Protein AF-A0A9D9JKW3-F1 (afdb_monomer_lite)

Radius of gyration: 25.23 Å; chains: 1; bounding box: 73×60×57 Å

Structure (mmCIF, N/CA/C/O backbone):
data_AF-A0A9D9JKW3-F1
#
_entry.id   AF-A0A9D9JKW3-F1
#
loop_
_atom_site.group_PDB
_atom_site.id
_atom_site.type_symbol
_atom_site.label_atom_id
_atom_site.label_alt_id
_atom_site.label_comp_id
_atom_site.label_asym_id
_atom_site.label_entity_id
_atom_site.label_seq_id
_atom_site.pdbx_PDB_ins_code
_atom_site.Cartn_x
_atom_site.Cartn_y
_atom_site.Cartn_z
_atom_site.occupancy
_atom_site.B_iso_or_equiv
_atom_site.auth_seq_id
_atom_site.auth_comp_id
_atom_site.auth_asym_id
_atom_site.auth_atom_id
_atom_site.pdbx_PDB_model_num
ATOM 1 N N . MET A 1 1 ? 9.395 12.002 14.127 1.00 63.34 1 MET A N 1
ATOM 2 C CA . MET A 1 1 ? 8.463 13.069 14.555 1.00 63.34 1 MET A CA 1
ATOM 3 C C . MET A 1 1 ? 7.631 13.455 13.347 1.00 63.34 1 MET A C 1
ATOM 5 O O . MET A 1 1 ? 8.240 13.591 12.291 1.00 63.34 1 MET A O 1
ATOM 9 N N . PRO A 1 2 ? 6.296 13.570 13.459 1.00 91.44 2 PRO A N 1
ATOM 10 C CA . PRO A 1 2 ? 5.471 13.998 12.333 1.00 91.44 2 PRO A CA 1
ATOM 11 C C . PRO A 1 2 ? 5.871 15.401 11.880 1.00 91.44 2 PRO A C 1
ATOM 13 O O . PRO A 1 2 ? 6.220 16.252 12.705 1.00 91.44 2 PRO A O 1
ATOM 16 N N . ALA A 1 3 ? 5.807 15.644 10.574 1.00 94.75 3 ALA A N 1
ATOM 17 C CA . ALA A 1 3 ? 5.936 16.993 10.046 1.00 94.75 3 ALA A CA 1
ATOM 18 C C . ALA A 1 3 ? 4.657 17.791 10.348 1.00 94.75 3 ALA A C 1
ATOM 20 O O . ALA A 1 3 ? 3.598 17.227 10.627 1.00 94.75 3 ALA A O 1
ATOM 21 N N . ARG A 1 4 ? 4.750 19.119 10.310 1.00 96.94 4 ARG A N 1
ATOM 22 C CA . ARG A 1 4 ? 3.591 20.015 10.422 1.00 96.94 4 ARG A CA 1
ATOM 23 C C . ARG A 1 4 ? 3.248 20.543 9.037 1.00 96.94 4 ARG A C 1
ATOM 25 O O . ARG A 1 4 ? 4.151 20.872 8.273 1.00 96.94 4 ARG A O 1
ATOM 32 N N . GLY A 1 5 ? 1.962 20.627 8.726 1.00 94.56 5 GLY A N 1
ATOM 33 C CA . GLY A 1 5 ? 1.481 21.109 7.437 1.00 94.56 5 GLY A CA 1
ATOM 34 C C . GLY A 1 5 ? 0.114 21.769 7.543 1.00 94.56 5 GLY A C 1
ATOM 35 O O . GLY A 1 5 ? -0.418 21.953 8.637 1.00 94.56 5 GLY A O 1
ATOM 36 N N . ARG A 1 6 ? -0.456 22.108 6.384 1.00 95.81 6 ARG A N 1
ATOM 37 C CA . ARG A 1 6 ? -1.799 22.675 6.273 1.00 95.81 6 ARG A CA 1
ATOM 38 C C . ARG A 1 6 ? -2.579 21.947 5.183 1.00 95.81 6 ARG A C 1
ATOM 40 O O . ARG A 1 6 ? -2.077 21.822 4.069 1.00 95.81 6 ARG A O 1
ATOM 47 N N . LEU A 1 7 ? -3.793 21.496 5.483 1.00 90.31 7 LEU A N 1
ATOM 48 C CA . LEU A 1 7 ? -4.685 20.823 4.534 1.00 90.31 7 LEU A CA 1
ATOM 49 C C . LEU A 1 7 ? -6.077 21.444 4.635 1.00 90.31 7 LEU A C 1
ATOM 51 O O . LEU A 1 7 ? -6.607 21.589 5.731 1.00 90.31 7 LEU A O 1
ATOM 55 N N . ALA A 1 8 ? -6.646 21.866 3.501 1.00 90.62 8 ALA A N 1
ATOM 56 C CA . ALA A 1 8 ? -7.955 22.531 3.445 1.00 90.62 8 ALA A CA 1
ATOM 57 C C . ALA A 1 8 ? -8.118 23.698 4.454 1.00 90.62 8 ALA A C 1
ATOM 59 O O . ALA A 1 8 ? -9.186 23.916 5.018 1.00 90.62 8 ALA A O 1
ATOM 60 N N . GLY A 1 9 ? -7.040 24.452 4.703 1.00 93.75 9 GLY A N 1
ATOM 61 C CA . GLY A 1 9 ? -7.036 25.589 5.634 1.00 93.75 9 GLY A CA 1
ATOM 62 C C . GLY A 1 9 ? -6.858 25.232 7.115 1.00 93.75 9 GLY A C 1
ATOM 63 O O . GLY A 1 9 ? -6.748 26.145 7.933 1.00 93.75 9 GLY A O 1
ATOM 64 N N . GLN A 1 10 ? -6.765 23.947 7.458 1.00 95.50 10 GLN A N 1
ATOM 65 C CA . GLN A 1 10 ? -6.534 23.464 8.819 1.00 95.50 10 GLN A CA 1
ATOM 66 C C . GLN A 1 10 ? -5.074 23.070 9.025 1.00 95.50 10 GLN A C 1
ATOM 68 O O . GLN A 1 10 ? -4.443 22.523 8.118 1.00 95.50 10 GLN A O 1
ATOM 73 N N . ASP A 1 11 ? -4.546 23.334 10.217 1.00 97.44 11 ASP A N 1
ATOM 74 C CA . ASP A 1 11 ? -3.227 22.845 10.611 1.00 97.44 11 ASP A CA 1
ATOM 75 C C . ASP A 1 11 ? -3.299 21.341 10.877 1.00 97.44 11 ASP A C 1
ATOM 77 O O . ASP A 1 11 ? -4.188 20.861 11.581 1.00 97.44 11 ASP A O 1
ATOM 81 N N . VAL A 1 12 ? -2.353 20.595 10.314 1.00 96.75 12 VAL A N 1
ATOM 82 C CA . VAL A 1 12 ? -2.318 19.134 10.398 1.00 96.75 12 VAL A CA 1
ATOM 83 C C . VAL A 1 12 ? -0.932 18.628 10.776 1.00 96.75 12 VAL A C 1
ATOM 85 O O . VAL A 1 12 ? 0.093 19.269 10.519 1.00 96.75 12 VAL A O 1
ATOM 88 N N . LEU A 1 13 ? -0.906 17.437 11.372 1.00 97.12 13 LEU A N 1
ATOM 89 C CA . LEU A 1 13 ? 0.299 16.627 11.486 1.00 97.12 13 LEU A CA 1
ATOM 90 C C . LEU A 1 13 ? 0.370 15.677 10.294 1.00 97.12 13 LEU A C 1
ATOM 92 O O . LEU A 1 13 ? -0.615 15.029 9.948 1.00 97.12 13 LEU A O 1
ATOM 96 N N . VAL A 1 14 ? 1.545 15.593 9.683 1.00 95.69 14 VAL A N 1
ATOM 97 C CA . VAL A 1 14 ? 1.824 14.723 8.545 1.00 95.69 14 VAL A CA 1
ATOM 98 C C . VAL A 1 14 ? 2.719 13.591 9.021 1.00 95.69 14 VAL A C 1
ATOM 100 O O . VAL A 1 14 ? 3.838 13.816 9.493 1.00 95.69 14 VAL A O 1
ATOM 103 N N . PHE A 1 15 ? 2.207 12.373 8.898 1.00 95.06 15 PHE A N 1
ATOM 104 C CA . PHE A 1 15 ? 2.934 11.148 9.194 1.00 95.06 15 PHE A CA 1
ATOM 105 C C . PHE A 1 15 ? 3.312 10.488 7.873 1.00 95.06 15 PHE A C 1
ATOM 107 O O . PHE A 1 15 ? 2.436 10.184 7.067 1.00 95.06 15 PHE A O 1
ATOM 114 N N . ASP A 1 16 ? 4.610 10.289 7.659 1.00 94.19 16 ASP A N 1
ATOM 115 C CA . ASP A 1 16 ? 5.094 9.443 6.574 1.00 94.19 16 ASP A CA 1
ATOM 116 C C . ASP A 1 16 ? 4.969 7.978 7.006 1.00 94.19 16 ASP A C 1
ATOM 118 O O . ASP A 1 1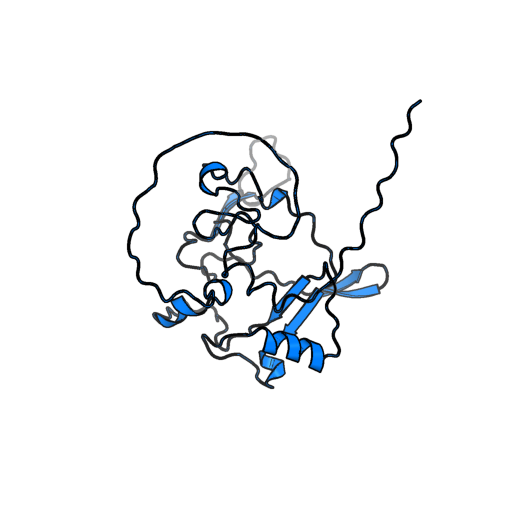6 ? 5.476 7.594 8.065 1.00 94.19 16 ASP A O 1
ATOM 122 N N . LEU A 1 17 ? 4.232 7.198 6.218 1.00 94.00 17 LEU A N 1
ATOM 123 C CA . LEU A 1 17 ? 4.008 5.774 6.457 1.00 94.00 17 LEU A CA 1
ATOM 124 C C . LEU A 1 17 ? 4.897 4.893 5.565 1.00 94.00 17 LEU A C 1
ATOM 126 O O . LEU A 1 17 ? 4.888 3.673 5.735 1.00 94.00 17 LEU A O 1
ATOM 130 N N . GLU A 1 18 ? 5.671 5.484 4.649 1.00 93.50 18 GLU A N 1
ATOM 131 C CA . GLU A 1 18 ? 6.644 4.764 3.829 1.00 93.50 18 GLU A CA 1
ATOM 132 C C . GLU A 1 18 ? 7.770 4.213 4.711 1.00 93.50 18 GLU A C 1
ATOM 134 O O . GLU A 1 18 ? 8.334 4.894 5.572 1.00 93.50 18 GLU A O 1
ATOM 139 N N . GLN A 1 19 ? 8.137 2.958 4.469 1.00 91.06 19 GLN A N 1
ATOM 140 C CA . GLN A 1 19 ? 9.351 2.382 5.037 1.00 91.06 19 GLN A CA 1
ATOM 141 C C . GLN A 1 19 ? 10.556 2.643 4.123 1.00 91.06 19 GLN A C 1
ATOM 143 O O . GLN A 1 19 ? 10.435 2.486 2.905 1.00 91.06 19 GLN A O 1
ATOM 148 N N . PRO A 1 20 ? 11.742 2.969 4.675 1.00 90.38 20 PRO A N 1
ATOM 149 C CA . PRO A 1 20 ? 12.955 3.112 3.882 1.00 90.38 20 PRO A CA 1
ATOM 150 C C . PRO A 1 20 ? 13.222 1.875 3.023 1.00 90.38 20 PRO A C 1
ATOM 152 O O . PRO A 1 20 ? 13.225 0.744 3.511 1.00 90.38 20 PRO A O 1
ATOM 155 N N . ARG A 1 21 ? 13.488 2.097 1.736 1.00 90.44 21 ARG A N 1
ATOM 156 C CA . ARG A 1 21 ? 13.778 1.017 0.795 1.00 90.44 21 ARG A CA 1
ATOM 157 C C . ARG A 1 21 ? 15.264 0.711 0.786 1.00 90.44 21 ARG A C 1
ATOM 159 O O . ARG A 1 21 ? 16.074 1.533 0.357 1.00 90.44 21 ARG A O 1
ATOM 166 N N . THR A 1 22 ? 15.610 -0.491 1.226 1.00 89.94 22 THR A N 1
ATOM 167 C CA . THR A 1 22 ? 16.981 -1.006 1.198 1.00 89.94 22 THR A CA 1
ATOM 168 C C . THR A 1 22 ? 16.999 -2.422 0.621 1.00 89.94 22 THR A C 1
ATOM 170 O O . THR A 1 22 ? 15.966 -3.095 0.626 1.00 89.94 22 THR A O 1
ATOM 173 N N . PRO A 1 23 ? 18.146 -2.912 0.121 1.00 89.00 23 PRO A N 1
ATOM 174 C CA . PRO A 1 23 ? 18.272 -4.308 -0.306 1.00 89.00 23 PRO A CA 1
ATOM 175 C C . PRO A 1 23 ? 17.963 -5.332 0.805 1.00 89.00 23 PRO A C 1
ATOM 177 O O . PRO A 1 23 ? 17.589 -6.467 0.512 1.00 89.00 23 PRO A O 1
ATOM 180 N N . GLU A 1 24 ? 18.107 -4.939 2.074 1.00 88.12 24 GLU A N 1
ATOM 181 C CA . GLU A 1 24 ? 17.914 -5.782 3.260 1.00 88.12 24 GLU A CA 1
ATOM 182 C C . GLU A 1 24 ? 16.493 -5.735 3.831 1.00 88.12 24 GLU A C 1
ATOM 184 O O . GLU A 1 24 ? 16.194 -6.496 4.755 1.00 88.12 24 GLU A O 1
ATOM 189 N N . MET A 1 25 ? 15.623 -4.853 3.327 1.00 89.38 25 MET A N 1
ATOM 190 C CA . MET A 1 25 ? 14.288 -4.689 3.898 1.00 89.38 25 MET A CA 1
ATOM 191 C C . MET A 1 25 ? 13.486 -6.003 3.852 1.00 89.38 25 MET A C 1
ATOM 193 O O . MET A 1 25 ? 13.677 -6.822 2.941 1.00 89.38 25 MET A O 1
ATOM 197 N N . PRO A 1 26 ? 12.561 -6.220 4.807 1.00 88.25 26 PRO A N 1
ATOM 198 C CA . PRO A 1 26 ? 11.702 -7.392 4.792 1.00 88.25 26 PRO A CA 1
ATOM 199 C C . PRO A 1 26 ? 10.955 -7.516 3.463 1.00 88.25 26 PRO A C 1
ATOM 201 O O . PRO A 1 26 ? 10.335 -6.567 2.987 1.00 88.25 26 PRO A O 1
ATOM 204 N N . ILE A 1 27 ? 11.007 -8.707 2.873 1.00 87.81 27 ILE A N 1
ATOM 205 C CA . ILE A 1 27 ? 10.266 -9.025 1.659 1.00 87.81 27 ILE A CA 1
ATOM 206 C C . ILE A 1 27 ? 9.747 -10.451 1.715 1.00 87.81 27 ILE A C 1
ATOM 208 O O . ILE A 1 27 ? 10.444 -11.369 2.166 1.00 87.81 27 ILE A O 1
ATOM 212 N N . TYR A 1 28 ? 8.525 -10.643 1.226 1.00 88.25 28 TYR A N 1
ATOM 213 C CA . TYR A 1 28 ? 7.965 -11.973 1.080 1.00 88.25 28 TYR A CA 1
ATOM 214 C C . TYR A 1 28 ? 8.838 -12.809 0.122 1.00 88.25 28 TYR A C 1
ATOM 216 O O . TYR A 1 28 ? 9.210 -12.317 -0.947 1.00 88.25 28 TYR A O 1
ATOM 224 N N . PRO A 1 29 ? 9.185 -14.069 0.454 1.00 88.50 29 PRO A N 1
ATOM 225 C CA . PRO A 1 29 ? 10.146 -14.850 -0.327 1.00 88.50 29 PRO A CA 1
ATOM 226 C C . PRO A 1 29 ? 9.838 -14.979 -1.826 1.00 88.50 29 PRO A C 1
ATOM 228 O O . PRO A 1 29 ? 10.778 -15.052 -2.615 1.00 88.50 29 PRO A O 1
ATOM 231 N N . ALA A 1 30 ? 8.560 -14.983 -2.224 1.00 87.56 30 ALA A N 1
ATOM 232 C CA . ALA A 1 30 ? 8.160 -15.088 -3.631 1.00 87.56 30 ALA A CA 1
ATOM 233 C C . ALA A 1 30 ? 8.404 -13.808 -4.453 1.00 87.56 30 ALA A C 1
ATOM 235 O O . ALA A 1 30 ? 8.379 -13.872 -5.675 1.00 87.56 30 ALA A O 1
ATOM 236 N N . HIS A 1 31 ? 8.682 -12.671 -3.807 1.00 86.31 31 HIS A N 1
ATOM 237 C CA . HIS A 1 31 ? 8.922 -11.383 -4.468 1.00 86.31 31 HIS A CA 1
ATOM 238 C C . HIS A 1 31 ? 10.415 -11.018 -4.524 1.00 86.31 31 HIS A C 1
ATOM 240 O O . HIS A 1 31 ? 10.785 -9.853 -4.629 1.00 86.31 31 HIS A O 1
ATOM 246 N N . ARG A 1 32 ? 11.320 -12.001 -4.438 1.00 87.44 32 ARG A N 1
ATOM 247 C CA . ARG A 1 32 ? 12.757 -11.771 -4.667 1.00 87.44 32 ARG A CA 1
ATOM 248 C C . ARG A 1 32 ? 13.096 -11.811 -6.169 1.00 87.44 32 ARG A C 1
ATOM 250 O O . ARG A 1 32 ? 12.529 -12.649 -6.864 1.00 87.44 32 ARG A O 1
ATOM 257 N N . PRO A 1 33 ? 14.071 -11.009 -6.655 1.00 82.12 33 PRO A N 1
ATOM 258 C CA . PRO A 1 33 ? 14.942 -10.089 -5.913 1.00 82.12 33 PRO A CA 1
ATOM 259 C C . PRO A 1 33 ? 14.279 -8.712 -5.728 1.00 82.12 33 PRO A C 1
ATOM 261 O O . PRO A 1 33 ? 14.012 -8.003 -6.689 1.00 82.12 33 PRO A O 1
ATOM 264 N N . GLY A 1 34 ? 14.006 -8.353 -4.471 1.00 85.75 34 GLY A N 1
ATOM 265 C CA . GLY A 1 34 ? 13.059 -7.296 -4.113 1.00 85.75 34 GLY A CA 1
ATOM 266 C C . GLY A 1 34 ? 13.407 -5.892 -4.581 1.00 85.75 34 GLY A C 1
ATOM 267 O O . GLY A 1 34 ? 12.597 -5.265 -5.255 1.00 85.75 34 GLY A O 1
ATOM 268 N N . TYR A 1 35 ? 14.578 -5.387 -4.188 1.00 93.31 35 TYR A N 1
ATOM 269 C CA . TYR A 1 35 ? 14.997 -4.005 -4.417 1.00 93.31 35 TYR A CA 1
ATOM 270 C C . TYR A 1 35 ? 16.492 -3.930 -4.699 1.00 93.31 35 TYR A C 1
ATOM 272 O O . TYR A 1 35 ? 17.307 -4.470 -3.951 1.00 93.31 35 TYR A O 1
ATOM 280 N N . SER A 1 36 ? 16.854 -3.214 -5.755 1.00 93.44 36 SER A N 1
ATOM 281 C CA . SER A 1 36 ? 18.228 -2.858 -6.070 1.00 93.44 36 SER A CA 1
ATOM 282 C C . SER A 1 36 ? 18.267 -1.452 -6.651 1.00 93.44 36 SER A C 1
ATOM 284 O O . SER A 1 36 ? 17.509 -1.120 -7.562 1.00 93.44 36 SER A O 1
ATOM 286 N N . TYR A 1 37 ? 19.166 -0.630 -6.123 1.00 94.38 37 TYR A N 1
ATOM 287 C CA . TYR A 1 37 ? 19.430 0.707 -6.628 1.00 94.38 37 TYR A CA 1
ATOM 288 C C . TYR A 1 37 ? 20.920 0.850 -6.921 1.00 94.38 37 TYR A C 1
ATOM 290 O O . TYR A 1 37 ? 21.756 0.560 -6.065 1.00 94.38 37 TYR A O 1
ATOM 2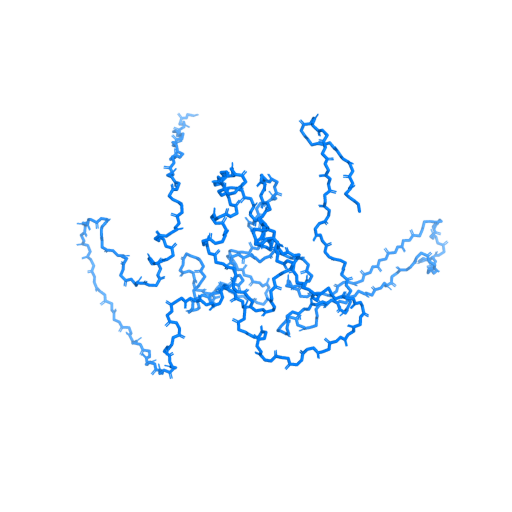98 N N . ALA A 1 38 ? 21.247 1.319 -8.121 1.00 94.06 38 ALA A N 1
ATOM 299 C CA . ALA A 1 38 ? 22.616 1.586 -8.537 1.00 94.06 38 ALA A CA 1
ATOM 300 C C . ALA A 1 38 ? 22.714 3.007 -9.088 1.00 94.06 38 ALA A C 1
ATOM 302 O O . ALA A 1 38 ? 22.053 3.356 -10.067 1.00 94.06 38 ALA A O 1
ATOM 303 N N . LEU A 1 39 ? 23.560 3.836 -8.478 1.00 94.56 39 LEU A N 1
ATOM 304 C CA . LEU A 1 39 ? 23.796 5.189 -8.966 1.00 94.56 39 LEU A CA 1
ATOM 305 C C . LEU A 1 39 ? 24.709 5.137 -10.199 1.00 94.56 39 LEU A C 1
ATOM 307 O O . LEU A 1 39 ? 25.899 4.859 -10.080 1.00 94.56 39 LEU A O 1
ATOM 311 N N . HIS A 1 40 ? 24.142 5.390 -11.377 1.00 93.25 40 HIS A N 1
ATOM 312 C CA . HIS A 1 40 ? 24.846 5.306 -12.656 1.00 93.25 40 HIS A CA 1
ATOM 313 C C . HIS A 1 40 ? 25.670 6.562 -12.960 1.00 93.25 40 HIS A C 1
ATOM 315 O O . HIS A 1 40 ? 26.827 6.449 -13.350 1.00 93.25 40 HIS A O 1
ATOM 321 N N . ARG A 1 41 ? 25.087 7.750 -12.764 1.00 92.44 41 ARG A N 1
ATOM 322 C CA . ARG A 1 41 ? 25.755 9.047 -12.924 1.00 92.44 41 ARG A CA 1
ATOM 323 C C . ARG A 1 41 ? 25.818 9.765 -11.585 1.00 92.44 41 ARG A C 1
ATOM 325 O O . ARG A 1 41 ? 24.814 9.830 -10.875 1.00 92.44 41 ARG A O 1
ATOM 332 N N . ARG A 1 42 ? 26.969 10.349 -11.277 1.00 93.75 42 ARG A N 1
ATOM 333 C CA . ARG A 1 42 ? 27.262 11.119 -10.065 1.00 93.75 42 ARG A CA 1
ATOM 334 C C . ARG A 1 42 ? 27.595 12.559 -10.430 1.00 93.75 42 ARG A C 1
ATOM 336 O O . ARG A 1 42 ? 28.135 12.833 -11.495 1.00 93.75 42 ARG A O 1
ATOM 343 N N . HIS A 1 43 ? 27.375 13.476 -9.492 1.00 92.25 43 HIS A N 1
ATOM 344 C CA . HIS A 1 43 ? 27.796 14.872 -9.657 1.00 92.25 43 HIS A CA 1
ATOM 345 C C . HIS A 1 43 ? 29.316 15.041 -9.785 1.00 92.25 43 HIS A C 1
ATOM 347 O O . HIS A 1 43 ? 29.769 16.039 -10.334 1.00 92.25 43 HIS A O 1
ATOM 353 N N . SER A 1 44 ? 30.082 14.073 -9.277 1.00 89.88 44 SER A N 1
ATOM 354 C CA . SER A 1 44 ? 31.540 14.020 -9.363 1.00 89.88 44 SER A CA 1
ATOM 355 C C . SER A 1 44 ? 32.060 13.453 -10.683 1.00 89.88 44 SER A C 1
ATOM 357 O O . SER A 1 44 ? 33.272 13.430 -10.883 1.00 89.88 44 SER A O 1
ATOM 359 N N . ASP A 1 45 ? 31.188 12.908 -11.536 1.00 89.75 45 ASP A N 1
ATOM 360 C CA . ASP A 1 45 ? 31.638 12.347 -12.804 1.00 89.75 45 ASP A CA 1
ATOM 361 C C . ASP A 1 45 ? 32.120 13.468 -13.739 1.00 89.75 45 ASP A C 1
ATOM 363 O O . ASP A 1 45 ? 31.611 14.594 -13.671 1.00 89.75 45 ASP A O 1
ATOM 367 N N . PRO A 1 46 ? 33.092 13.180 -14.624 1.00 86.00 46 PRO A N 1
ATOM 368 C CA . PRO A 1 46 ? 33.597 14.171 -15.559 1.00 86.00 46 PRO A CA 1
ATOM 369 C C . PRO A 1 46 ? 32.482 14.767 -16.434 1.00 86.00 46 PRO A C 1
ATOM 371 O O . PRO A 1 46 ? 31.514 14.071 -16.765 1.00 86.00 46 PRO A O 1
ATOM 374 N N . PRO A 1 47 ? 32.618 16.035 -16.863 1.00 83.62 47 PRO A N 1
ATOM 375 C CA . PRO A 1 47 ? 31.670 16.644 -17.784 1.00 83.62 47 PRO A CA 1
ATOM 376 C C . PRO A 1 47 ? 31.532 15.815 -19.068 1.00 83.62 47 PRO A C 1
ATOM 378 O O 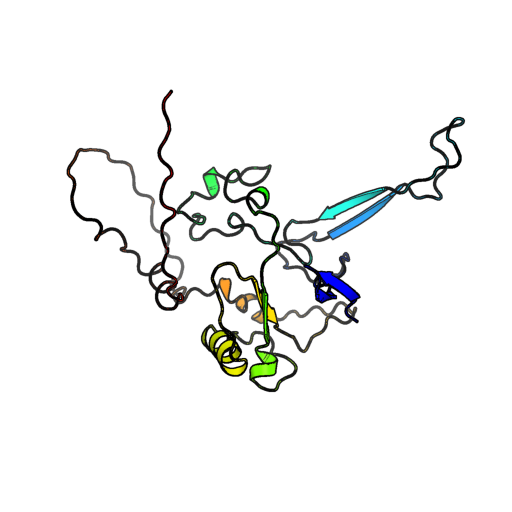. PRO A 1 47 ? 32.508 15.264 -19.572 1.00 83.62 47 PRO A O 1
ATOM 381 N N . ALA A 1 48 ? 30.323 15.769 -19.637 1.00 80.44 48 ALA A N 1
ATOM 382 C CA . ALA A 1 48 ? 30.004 14.946 -20.812 1.00 80.44 48 ALA A CA 1
ATOM 383 C C . ALA A 1 48 ? 30.703 15.387 -22.120 1.00 80.44 48 ALA A C 1
ATOM 385 O O . ALA A 1 48 ? 30.443 14.822 -23.180 1.00 80.44 48 ALA A O 1
ATOM 386 N N . GLY A 1 49 ? 31.563 16.405 -22.063 1.00 84.19 49 GLY A N 1
ATOM 387 C CA . GLY A 1 49 ? 32.363 16.879 -23.183 1.00 84.19 49 GLY A CA 1
ATOM 388 C C . GLY A 1 49 ? 32.942 18.280 -22.949 1.00 84.19 49 GLY A C 1
ATOM 389 O O . GLY A 1 49 ? 32.637 18.915 -21.939 1.00 84.19 49 GLY A O 1
ATOM 390 N N . PRO A 1 50 ? 33.746 18.794 -23.897 1.00 80.69 50 PRO A N 1
ATOM 391 C CA . PRO A 1 50 ? 34.446 20.079 -23.770 1.00 80.69 50 PRO A CA 1
ATOM 392 C C . PRO A 1 50 ? 33.515 21.295 -23.688 1.00 80.69 50 PRO A C 1
ATOM 394 O O . PRO A 1 50 ? 33.890 22.332 -23.156 1.00 80.69 50 PRO A O 1
ATOM 397 N N . SER A 1 51 ? 32.300 21.174 -24.227 1.00 84.31 51 SER A N 1
ATOM 398 C CA . SER A 1 51 ? 31.276 22.223 -24.230 1.00 84.31 51 SER A CA 1
ATOM 399 C C . SER A 1 51 ? 30.320 22.144 -23.036 1.00 84.31 51 SER A C 1
ATOM 401 O O . SER A 1 51 ? 29.354 22.905 -22.968 1.00 84.31 51 SER A O 1
ATOM 403 N N . ALA A 1 52 ? 30.532 21.201 -22.114 1.00 83.81 52 ALA A N 1
ATOM 404 C CA . ALA A 1 52 ? 29.689 21.072 -20.937 1.00 83.81 52 ALA A CA 1
ATOM 405 C C . ALA A 1 52 ? 29.966 22.230 -19.963 1.00 83.81 52 ALA A C 1
ATOM 407 O O . ALA A 1 52 ? 31.083 22.405 -19.481 1.00 83.81 52 ALA A O 1
ATOM 408 N N . GLY A 1 53 ? 28.931 23.027 -19.679 1.00 83.19 53 GLY A N 1
ATOM 409 C CA . GLY A 1 53 ? 28.978 24.086 -18.668 1.00 83.19 53 GLY A CA 1
ATOM 410 C C . GLY A 1 53 ? 29.041 23.544 -17.228 1.00 83.19 53 GLY A C 1
ATOM 411 O O . GLY A 1 53 ? 29.067 22.332 -17.020 1.00 83.19 53 GLY A O 1
ATOM 412 N N . PRO A 1 54 ? 28.979 24.412 -16.201 1.00 86.75 54 PRO A N 1
ATOM 413 C CA . PRO A 1 54 ? 29.206 24.034 -14.797 1.00 86.75 54 PRO A CA 1
ATOM 414 C C . PRO A 1 54 ? 28.105 23.153 -14.174 1.00 86.75 54 PRO A C 1
ATOM 416 O O . PRO A 1 54 ? 28.176 22.793 -13.001 1.00 86.75 54 PRO A O 1
ATOM 419 N N . ARG A 1 55 ? 27.051 22.823 -14.926 1.00 88.62 55 ARG A N 1
ATOM 420 C CA . ARG A 1 55 ? 25.908 22.053 -14.433 1.00 88.62 55 ARG A CA 1
ATOM 421 C C . ARG A 1 55 ? 26.256 20.566 -14.357 1.00 88.62 55 ARG A C 1
ATOM 423 O O . ARG A 1 55 ? 26.501 19.938 -15.383 1.00 88.62 55 ARG A O 1
ATOM 430 N N . SER A 1 56 ? 26.159 19.981 -13.167 1.00 90.06 56 SER A N 1
ATOM 431 C CA . SER A 1 56 ? 26.253 18.532 -12.951 1.00 90.06 56 SER A CA 1
ATOM 432 C C . SER A 1 56 ? 24.874 17.907 -12.688 1.00 90.06 56 SER A C 1
ATOM 434 O O . SER A 1 56 ? 23.899 18.599 -12.394 1.00 90.06 56 SER A O 1
ATOM 436 N N . SER A 1 57 ? 24.762 16.585 -12.842 1.00 90.56 57 SER A N 1
ATOM 437 C CA . SER A 1 57 ? 23.531 15.831 -12.557 1.00 90.56 57 SER A CA 1
ATOM 438 C C . SER A 1 57 ? 23.861 14.420 -12.085 1.00 90.56 57 SER A C 1
ATOM 440 O O . SER A 1 57 ? 24.913 13.888 -12.434 1.00 90.56 57 SER A O 1
ATOM 442 N N . ALA A 1 58 ? 22.942 13.809 -11.344 1.00 93.31 58 ALA A N 1
ATOM 443 C CA . ALA A 1 58 ? 23.009 12.414 -10.943 1.00 93.31 58 ALA A CA 1
ATOM 444 C C . ALA A 1 58 ? 21.820 11.631 -11.521 1.00 93.31 58 ALA A C 1
ATOM 446 O O . ALA A 1 58 ? 20.758 12.198 -11.770 1.00 93.31 58 ALA A O 1
ATOM 447 N N . SER A 1 59 ? 22.010 10.339 -11.778 1.00 94.75 59 SER A N 1
ATOM 448 C CA . SER A 1 59 ? 20.977 9.455 -12.333 1.00 94.75 59 SER A CA 1
ATOM 449 C C . SER A 1 59 ? 21.234 8.037 -11.857 1.00 94.75 59 SER A C 1
ATOM 451 O O . SER A 1 59 ? 22.346 7.539 -12.016 1.00 94.75 59 SER A O 1
ATOM 453 N N . GLY A 1 60 ? 20.225 7.380 -11.297 1.00 95.38 60 GLY A N 1
ATOM 454 C CA . GLY A 1 60 ? 20.309 5.986 -10.865 1.00 95.38 60 GLY A CA 1
ATOM 455 C C . GLY A 1 60 ? 19.464 5.054 -11.724 1.00 95.38 60 GLY A C 1
ATOM 456 O O . GLY A 1 60 ? 18.567 5.504 -12.434 1.00 95.38 60 GLY A O 1
ATOM 457 N N . LEU A 1 61 ? 19.760 3.760 -11.643 1.00 96.19 61 LEU A N 1
ATOM 458 C CA . LEU A 1 61 ? 18.860 2.690 -12.049 1.00 96.19 61 LEU A CA 1
ATOM 459 C C . LEU A 1 61 ? 18.205 2.108 -10.807 1.00 96.19 61 LEU A C 1
ATOM 461 O O . LEU A 1 61 ? 18.862 1.895 -9.786 1.00 96.19 61 LEU A O 1
ATOM 465 N N . LEU A 1 62 ? 16.919 1.819 -10.939 1.00 94.69 62 LEU A N 1
ATOM 466 C CA . LEU A 1 62 ? 16.127 1.173 -9.917 1.00 94.69 62 LEU A CA 1
ATOM 467 C C . LEU A 1 62 ? 15.522 -0.103 -10.502 1.00 94.69 62 LEU A C 1
ATOM 469 O O . LEU A 1 62 ? 14.882 -0.062 -11.550 1.00 94.69 62 LEU A O 1
ATOM 473 N N . PHE A 1 63 ? 15.734 -1.222 -9.819 1.00 93.44 63 PHE A N 1
ATOM 474 C CA . PHE A 1 63 ? 15.124 -2.505 -10.134 1.00 93.44 63 PHE A CA 1
ATOM 475 C C . PHE A 1 63 ? 14.353 -2.989 -8.908 1.00 93.44 63 PHE A C 1
ATOM 477 O O . PHE A 1 63 ? 14.925 -3.109 -7.822 1.00 93.44 63 PHE A O 1
ATOM 484 N N . LEU A 1 64 ? 13.057 -3.245 -9.073 1.00 93.19 64 LEU A N 1
ATOM 485 C CA . LEU A 1 64 ? 12.189 -3.718 -8.005 1.00 93.19 64 LEU A CA 1
ATOM 486 C C . LEU A 1 64 ? 11.075 -4.615 -8.541 1.00 93.19 64 LEU A C 1
ATOM 488 O O . LEU A 1 64 ? 10.661 -4.463 -9.689 1.00 93.19 64 LEU A O 1
ATOM 492 N N . MET A 1 65 ? 10.586 -5.512 -7.687 1.00 91.75 65 MET A N 1
ATOM 493 C CA . MET A 1 65 ? 9.280 -6.147 -7.873 1.00 91.75 65 MET A CA 1
ATOM 494 C C . MET A 1 65 ? 8.162 -5.191 -7.431 1.00 91.75 65 MET A C 1
ATOM 496 O O . MET A 1 65 ? 8.376 -4.303 -6.604 1.00 91.75 65 MET A O 1
ATOM 500 N N . GLU A 1 66 ? 6.956 -5.392 -7.946 1.00 90.88 66 GLU A N 1
ATOM 501 C CA . GLU A 1 66 ? 5.770 -4.577 -7.666 1.00 90.88 66 GLU A CA 1
ATOM 502 C C . GLU A 1 66 ? 5.284 -4.676 -6.203 1.00 90.88 66 GLU A C 1
ATOM 504 O O . GLU A 1 66 ? 4.687 -3.734 -5.691 1.00 90.88 66 GLU A O 1
ATOM 509 N N . HIS A 1 67 ? 5.650 -5.753 -5.495 1.00 93.12 67 HIS A N 1
ATOM 510 C CA . HIS A 1 67 ? 5.305 -6.018 -4.084 1.00 93.12 67 HIS A CA 1
ATOM 511 C C . HIS A 1 67 ? 6.453 -5.739 -3.099 1.00 93.12 67 HIS A C 1
ATOM 513 O O . HIS A 1 67 ? 6.576 -6.347 -2.031 1.00 93.12 67 HIS A O 1
ATOM 519 N N . THR A 1 68 ? 7.366 -4.855 -3.489 1.00 91.88 68 THR A N 1
ATOM 520 C CA . THR A 1 68 ? 8.551 -4.502 -2.710 1.00 91.88 68 THR A CA 1
ATOM 521 C C . THR A 1 68 ? 8.295 -3.252 -1.868 1.00 91.88 68 THR A C 1
ATOM 523 O O . THR A 1 68 ? 7.861 -2.227 -2.393 1.00 91.88 68 THR A O 1
ATOM 526 N N . GLY A 1 69 ? 8.671 -3.281 -0.585 1.00 91.56 69 GLY A N 1
ATOM 527 C CA . GLY A 1 69 ? 8.537 -2.135 0.324 1.00 91.56 69 GLY A CA 1
ATOM 528 C C . GLY A 1 69 ? 7.081 -1.838 0.690 1.00 91.56 69 GLY A C 1
ATOM 529 O O . GLY A 1 69 ? 6.238 -2.729 0.652 1.00 91.56 69 GLY A O 1
ATOM 530 N N . THR A 1 70 ? 6.773 -0.592 1.054 1.00 93.56 70 THR A N 1
ATOM 531 C CA . THR A 1 70 ? 5.372 -0.157 1.219 1.00 93.56 70 THR A CA 1
ATOM 532 C C . THR A 1 70 ? 4.739 -0.037 -0.171 1.00 93.56 70 THR A C 1
ATOM 534 O O . THR A 1 70 ? 5.319 0.583 -1.057 1.00 93.56 70 THR A O 1
ATOM 537 N N . HIS A 1 71 ? 3.611 -0.694 -0.426 1.00 93.94 71 HIS A N 1
ATOM 538 C CA . HIS A 1 71 ? 3.054 -0.798 -1.780 1.00 93.94 71 HIS A CA 1
ATOM 539 C C . HIS A 1 71 ? 1.528 -0.920 -1.766 1.00 93.94 71 HIS A C 1
ATOM 541 O O . HIS A 1 71 ? 0.911 -1.039 -0.707 1.00 93.94 71 HIS A O 1
ATOM 547 N N . ILE A 1 72 ? 0.935 -0.862 -2.959 1.00 94.69 72 ILE A N 1
ATOM 548 C CA . ILE A 1 72 ? -0.497 -1.041 -3.197 1.00 94.69 72 ILE A CA 1
ATOM 549 C C . ILE A 1 72 ? -0.670 -2.259 -4.096 1.00 94.69 72 ILE A C 1
ATOM 551 O O . ILE A 1 72 ? -0.133 -2.290 -5.203 1.00 94.69 72 ILE A O 1
ATOM 555 N N . ASP A 1 73 ? -1.474 -3.216 -3.647 1.00 95.50 73 ASP A N 1
ATOM 556 C CA . ASP A 1 73 ? -1.915 -4.329 -4.478 1.00 95.50 73 ASP A CA 1
ATOM 557 C C . ASP A 1 73 ? -3.170 -3.928 -5.254 1.00 95.50 73 ASP A C 1
ATOM 559 O O . ASP A 1 73 ? -4.215 -3.620 -4.677 1.00 95.50 73 ASP A O 1
ATOM 563 N N . ALA A 1 74 ? -3.075 -3.932 -6.583 1.00 95.94 74 ALA A N 1
ATOM 564 C CA . ALA A 1 74 ? -4.233 -3.719 -7.442 1.00 95.94 74 ALA A CA 1
ATOM 565 C C . ALA A 1 74 ? -5.168 -4.945 -7.435 1.00 95.94 74 ALA A C 1
ATOM 567 O O . ALA A 1 74 ? -4.713 -6.061 -7.170 1.00 95.94 74 ALA A O 1
ATOM 568 N N . PRO A 1 75 ? -6.459 -4.807 -7.796 1.00 94.88 75 PRO A N 1
ATOM 569 C CA . PRO A 1 75 ? -7.387 -5.941 -7.784 1.00 94.88 75 PRO A CA 1
ATOM 570 C C . PRO A 1 75 ? -7.017 -7.083 -8.748 1.00 94.88 75 PRO A C 1
ATOM 572 O O . PRO A 1 75 ? -7.515 -8.195 -8.585 1.00 94.88 75 PRO A O 1
ATOM 575 N N . CYS A 1 76 ? -6.139 -6.850 -9.732 1.00 96.25 76 CYS A N 1
ATOM 576 C CA . CYS A 1 76 ? -5.579 -7.911 -10.574 1.00 96.25 76 CYS A CA 1
ATOM 577 C C . CYS A 1 76 ? -4.538 -8.803 -9.869 1.00 96.25 76 CYS A C 1
ATOM 579 O O . CYS A 1 76 ? -4.185 -9.847 -10.411 1.00 96.25 76 CYS A O 1
ATOM 581 N N . HIS A 1 77 ? -4.031 -8.407 -8.694 1.00 95.62 77 HIS A N 1
ATOM 582 C CA . HIS A 1 77 ? -2.927 -9.088 -8.011 1.00 95.62 77 HIS A CA 1
ATOM 583 C C . HIS A 1 77 ? -3.280 -10.520 -7.576 1.00 95.62 77 HIS A C 1
ATOM 585 O O . HIS A 1 77 ? -2.456 -11.427 -7.695 1.00 95.62 77 HIS A O 1
ATOM 591 N N . GLN A 1 78 ? -4.504 -10.739 -7.085 1.00 94.75 78 GLN A N 1
ATOM 592 C CA . GLN A 1 78 ? -4.934 -12.028 -6.542 1.00 94.75 78 GLN A CA 1
ATOM 593 C C . GLN A 1 78 ? -6.156 -12.570 -7.276 1.00 94.75 78 GLN A C 1
ATOM 595 O O . GLN A 1 78 ? -7.128 -11.861 -7.534 1.00 94.75 78 GLN A O 1
ATOM 600 N N . ALA A 1 79 ? -6.115 -13.870 -7.559 1.00 95.88 79 ALA A N 1
ATOM 601 C CA . ALA A 1 79 ? -7.206 -14.611 -8.172 1.00 95.88 79 ALA A CA 1
ATOM 602 C C . ALA A 1 79 ? -7.649 -15.755 -7.258 1.00 95.88 79 ALA A C 1
ATOM 604 O O . ALA A 1 79 ? -6.823 -16.467 -6.686 1.00 95.88 79 ALA A O 1
ATOM 605 N N . TRP A 1 80 ? -8.953 -16.006 -7.195 1.00 96.00 80 TRP A N 1
ATOM 606 C CA . TRP A 1 80 ? -9.516 -17.175 -6.529 1.00 96.00 80 TRP A CA 1
ATOM 607 C C . TRP A 1 80 ? -9.969 -18.190 -7.578 1.00 96.00 80 TRP A C 1
ATOM 609 O O . TRP A 1 80 ? -10.794 -17.882 -8.434 1.00 96.00 80 TRP A O 1
ATOM 619 N N . HIS A 1 81 ? -9.389 -19.396 -7.569 1.00 96.06 81 HIS A N 1
ATOM 620 C CA . HIS A 1 81 ? -9.587 -20.409 -8.622 1.00 96.06 81 HIS A CA 1
ATOM 621 C C . HIS A 1 81 ? -9.371 -19.878 -10.056 1.00 96.06 81 HIS A C 1
ATOM 623 O O . HIS A 1 81 ? -10.087 -20.248 -10.986 1.00 96.06 81 HIS A O 1
ATOM 629 N N . GLY A 1 82 ? -8.374 -19.004 -10.240 1.00 96.00 82 GLY A N 1
ATOM 630 C CA . GLY A 1 82 ? -8.073 -18.392 -11.540 1.00 96.00 82 GLY A CA 1
ATOM 631 C C . GLY A 1 82 ? -9.062 -17.303 -11.969 1.00 96.00 82 GLY A C 1
ATOM 632 O O . GLY A 1 82 ? -9.003 -16.855 -13.109 1.00 96.00 82 GLY A O 1
ATOM 633 N N . ARG A 1 83 ? -9.959 -16.868 -11.076 1.00 97.62 83 ARG A N 1
ATOM 634 C CA . ARG A 1 83 ? -10.899 -15.769 -11.309 1.00 97.62 83 ARG A CA 1
ATOM 635 C C . ARG A 1 83 ? -10.507 -14.541 -10.500 1.00 97.62 83 ARG A C 1
ATOM 637 O O . ARG A 1 83 ? -10.314 -14.634 -9.289 1.00 97.62 83 ARG A O 1
ATOM 644 N N . LEU A 1 84 ? -10.394 -13.403 -11.174 1.00 97.69 84 LEU A N 1
ATOM 645 C CA . LEU A 1 84 ? -10.253 -12.097 -10.535 1.00 97.69 84 LEU A CA 1
ATOM 646 C C . LEU A 1 84 ? -11.626 -11.580 -10.085 1.00 97.69 84 LEU A C 1
ATOM 648 O O . LEU A 1 84 ? -12.672 -12.174 -10.371 1.00 97.69 84 LEU A O 1
ATOM 652 N N . HIS A 1 85 ? -11.621 -10.438 -9.399 1.00 94.62 85 HIS A N 1
ATOM 653 C CA . HIS A 1 85 ? -12.841 -9.710 -9.071 1.00 94.62 85 HIS A CA 1
ATOM 654 C C . HIS A 1 85 ? -13.727 -9.511 -10.318 1.00 94.62 85 HIS A C 1
ATOM 656 O O . HIS A 1 85 ? -13.242 -9.148 -11.390 1.00 94.62 85 HIS A O 1
ATOM 662 N N . GLY A 1 86 ? -15.033 -9.760 -10.178 1.00 95.62 86 GLY A N 1
ATOM 663 C CA . GLY A 1 86 ? -15.983 -9.700 -11.295 1.00 95.62 86 GLY A CA 1
ATOM 664 C C . GLY A 1 86 ? -15.997 -10.934 -12.212 1.00 95.62 86 GLY A C 1
ATOM 665 O O . GLY A 1 86 ? -16.480 -10.827 -13.332 1.00 95.62 86 GLY A O 1
ATOM 666 N N . ASP A 1 87 ? -15.481 -12.085 -11.756 1.00 96.81 87 ASP A N 1
ATOM 667 C CA . ASP A 1 87 ? -15.442 -13.370 -12.495 1.00 96.81 87 ASP A CA 1
ATOM 668 C C . ASP A 1 87 ? -14.587 -13.352 -13.783 1.00 96.81 87 ASP A C 1
ATOM 670 O O . ASP A 1 87 ? -14.710 -14.194 -14.680 1.00 96.81 87 ASP A O 1
ATOM 674 N N . ILE A 1 88 ? -13.658 -12.399 -13.862 1.00 97.81 88 ILE A N 1
ATOM 675 C CA . ILE A 1 88 ? -12.727 -12.252 -14.983 1.00 97.81 88 ILE A CA 1
ATOM 676 C C . ILE A 1 88 ? -11.711 -13.401 -14.950 1.00 97.81 88 ILE A C 1
ATOM 678 O O . ILE A 1 88 ? -11.105 -13.673 -13.914 1.00 97.81 88 ILE A O 1
ATOM 682 N N . ASP A 1 89 ? -11.504 -14.077 -16.081 1.00 97.94 89 ASP A N 1
ATOM 683 C CA . ASP A 1 89 ? -10.503 -15.143 -16.200 1.00 97.94 89 ASP A CA 1
ATOM 684 C C . ASP A 1 89 ? -9.086 -14.554 -16.183 1.00 97.94 89 ASP A C 1
ATOM 686 O O . ASP A 1 89 ? -8.655 -13.918 -17.151 1.00 97.94 89 ASP A O 1
ATOM 690 N N . ALA A 1 90 ? -8.355 -14.797 -15.093 1.00 97.56 90 ALA A N 1
ATOM 691 C CA . ALA A 1 90 ? -7.020 -14.257 -14.859 1.00 97.56 90 ALA A CA 1
ATOM 692 C C . ALA A 1 90 ? -6.026 -14.644 -15.964 1.00 97.56 90 ALA A C 1
ATOM 694 O O . ALA A 1 90 ? -5.161 -13.846 -16.316 1.00 97.56 90 ALA A O 1
ATOM 695 N N . ILE A 1 91 ? -6.168 -15.841 -16.54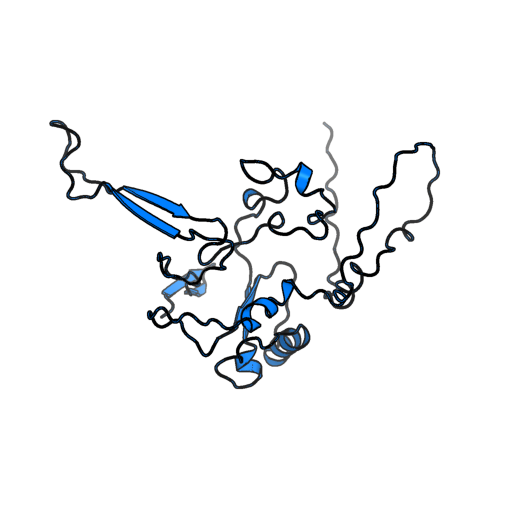8 1.00 96.88 91 ILE A N 1
ATOM 696 C CA . ILE A 1 91 ? -5.257 -16.336 -17.591 1.00 96.88 91 ILE A CA 1
ATOM 697 C C . ILE A 1 91 ? -5.412 -15.511 -18.870 1.00 96.88 91 ILE A C 1
ATOM 699 O O . ILE A 1 91 ? -4.437 -15.261 -19.569 1.00 96.88 91 ILE A O 1
ATOM 703 N N . THR A 1 92 ? -6.637 -15.087 -19.180 1.00 97.69 92 THR A N 1
ATOM 704 C CA . THR A 1 92 ? -6.931 -14.363 -20.425 1.00 97.69 92 THR A CA 1
ATOM 705 C C . THR A 1 92 ? -6.477 -12.912 -20.389 1.00 97.69 92 THR A C 1
ATOM 707 O O . THR A 1 92 ? -6.160 -12.349 -21.435 1.00 97.69 92 THR A O 1
ATOM 710 N N . VAL A 1 93 ? -6.454 -12.304 -19.200 1.00 97.44 93 VAL A N 1
ATOM 711 C CA . VAL A 1 93 ? -6.134 -10.883 -19.037 1.00 97.44 93 VAL A CA 1
ATOM 712 C C . VAL A 1 93 ? -4.681 -10.628 -18.655 1.00 97.44 93 VAL A C 1
ATOM 714 O O . VAL A 1 93 ? -4.239 -9.488 -18.790 1.00 97.44 93 VAL A O 1
ATOM 717 N N . ALA A 1 94 ? -3.951 -11.653 -18.204 1.00 96.94 94 ALA A N 1
ATOM 718 C CA . ALA A 1 94 ? -2.535 -11.574 -17.867 1.00 96.94 94 ALA A CA 1
ATOM 719 C C . ALA A 1 94 ? -1.641 -11.788 -19.098 1.00 96.94 94 ALA A C 1
ATOM 721 O O . ALA A 1 94 ? -1.858 -12.691 -19.907 1.00 96.94 94 ALA A O 1
ATOM 722 N N . GLY A 1 95 ? -0.586 -10.987 -19.211 1.00 95.25 95 GLY A N 1
ATOM 723 C CA . GLY A 1 95 ? 0.423 -11.095 -20.257 1.00 95.25 95 GLY A CA 1
ATOM 724 C C . GLY A 1 95 ? 1.808 -10.648 -19.778 1.00 95.25 95 GLY A C 1
ATOM 725 O O . GLY A 1 95 ? 1.971 -10.224 -18.635 1.00 95.25 95 GLY A O 1
ATOM 726 N N . PRO A 1 96 ? 2.829 -10.702 -20.653 1.00 94.38 96 PRO A N 1
ATOM 727 C CA . PRO A 1 96 ? 4.210 -10.360 -20.293 1.00 94.38 96 PRO A CA 1
ATOM 728 C C . PRO A 1 96 ? 4.410 -8.889 -19.892 1.00 94.38 96 PRO A C 1
ATOM 730 O O . PRO A 1 96 ? 5.436 -8.552 -19.313 1.00 94.38 96 PRO A O 1
ATOM 733 N N . TRP A 1 97 ? 3.441 -8.023 -20.196 1.00 93.00 97 TRP A N 1
ATOM 734 C CA . TRP A 1 97 ? 3.472 -6.590 -19.892 1.00 93.00 97 TRP A CA 1
ATOM 735 C C . TRP A 1 97 ? 2.543 -6.196 -18.735 1.00 93.00 97 TRP A C 1
ATOM 737 O O . TRP A 1 97 ? 2.345 -5.010 -18.499 1.00 93.00 97 TRP A O 1
ATOM 747 N N . GLY A 1 98 ? 1.959 -7.173 -18.034 1.00 93.81 98 GLY A N 1
ATOM 748 C CA . GLY A 1 98 ? 1.014 -6.949 -16.942 1.00 93.81 98 GLY A CA 1
ATOM 749 C C . GLY A 1 98 ? -0.396 -7.441 -17.267 1.00 93.81 98 GLY A C 1
ATOM 750 O O . GLY A 1 98 ? -0.575 -8.416 -17.999 1.00 93.81 98 GLY A O 1
ATOM 751 N N . PHE A 1 99 ? -1.398 -6.774 -16.697 1.00 96.88 99 PHE A N 1
ATOM 752 C CA . PHE A 1 99 ? -2.807 -7.150 -16.802 1.00 96.88 99 PHE A CA 1
ATOM 753 C C . PHE A 1 99 ? -3.574 -6.142 -17.656 1.00 96.88 99 PHE A C 1
ATOM 755 O O . PHE A 1 99 ? -3.393 -4.939 -17.525 1.00 96.88 99 PHE A O 1
ATOM 762 N N . THR A 1 100 ? -4.464 -6.629 -18.518 1.00 97.12 100 THR A N 1
ATOM 763 C CA . THR A 1 100 ? -5.332 -5.772 -19.353 1.00 97.12 100 THR A CA 1
ATOM 764 C C . THR A 1 100 ? -6.550 -5.226 -18.607 1.00 97.12 100 THR A C 1
ATOM 766 O O . THR A 1 100 ? -7.263 -4.378 -19.134 1.00 97.12 100 THR A O 1
ATOM 769 N N . HIS A 1 101 ? -6.819 -5.742 -17.407 1.00 97.00 101 HIS A N 1
ATOM 770 C CA . HIS A 1 101 ? -7.958 -5.381 -16.573 1.00 97.00 101 HIS A CA 1
ATOM 771 C C . HIS A 1 101 ? -7.510 -5.284 -15.120 1.00 97.00 101 HIS A C 1
ATOM 773 O O . HIS A 1 101 ? -6.683 -6.081 -14.677 1.00 97.00 101 HIS A O 1
ATOM 779 N N . LEU A 1 102 ? -8.135 -4.372 -14.371 1.00 96.56 102 LEU A N 1
ATOM 780 C CA . LEU A 1 102 ? -7.946 -4.223 -12.924 1.00 96.56 102 LEU A CA 1
ATOM 781 C C . LEU A 1 102 ? -6.500 -3.905 -12.500 1.00 96.56 102 LEU A C 1
ATOM 783 O O . LEU A 1 102 ? -6.125 -4.183 -11.359 1.00 96.56 102 LEU A O 1
ATOM 787 N N . GLY A 1 103 ? -5.697 -3.344 -13.408 1.00 96.38 103 GLY A N 1
ATOM 788 C CA . GLY A 1 103 ? -4.349 -2.877 -13.114 1.00 96.38 103 GLY A CA 1
ATOM 789 C C . GLY A 1 103 ? -4.356 -1.628 -12.230 1.00 96.38 103 GLY A C 1
ATOM 790 O O . GLY A 1 103 ? -5.376 -0.942 -12.085 1.00 96.38 103 GLY A O 1
ATOM 791 N N . VAL A 1 104 ? -3.215 -1.338 -11.601 1.00 95.81 104 VAL A N 1
ATOM 792 C CA . VAL A 1 104 ? -3.076 -0.222 -10.647 1.00 95.81 104 VAL A CA 1
ATOM 793 C C . VAL A 1 104 ? -3.341 1.139 -11.293 1.00 95.81 104 VAL A C 1
ATOM 795 O O . VAL A 1 104 ? -3.805 2.058 -10.629 1.00 95.81 104 VAL A O 1
ATOM 798 N N . GLU A 1 105 ? -3.133 1.259 -12.603 1.00 94.75 105 GLU A N 1
ATOM 799 C CA . GLU A 1 105 ? -3.426 2.451 -13.398 1.00 94.75 105 GLU A CA 1
ATOM 800 C C . GLU A 1 105 ? -4.915 2.826 -13.415 1.00 94.75 105 GLU A C 1
ATOM 802 O O . GLU A 1 105 ? -5.264 3.952 -13.765 1.00 94.75 105 GLU A O 1
ATOM 807 N N . THR A 1 106 ? -5.794 1.901 -13.019 1.00 94.62 106 THR A N 1
ATOM 808 C CA . THR A 1 106 ? -7.237 2.145 -12.876 1.00 94.62 106 THR A CA 1
ATOM 809 C C . THR A 1 106 ? -7.612 2.747 -11.518 1.00 94.62 106 THR A C 1
ATOM 811 O O . THR A 1 106 ? -8.738 3.217 -11.347 1.00 94.62 106 THR A O 1
ATOM 814 N N . VAL A 1 107 ? -6.686 2.760 -10.550 1.00 93.38 107 VAL A N 1
ATOM 815 C CA . VAL A 1 107 ? -6.901 3.338 -9.219 1.00 93.38 107 VAL A CA 1
ATOM 816 C C . VAL A 1 107 ? -6.702 4.858 -9.294 1.00 93.38 107 VAL A C 1
ATOM 818 O O . VAL A 1 107 ? -5.615 5.314 -9.656 1.00 93.38 107 VAL A O 1
ATOM 821 N N . PRO A 1 108 ? -7.715 5.677 -8.953 1.00 93.38 108 PRO A N 1
ATOM 822 C CA . PRO A 1 108 ? -7.550 7.125 -8.927 1.00 93.38 108 PRO A CA 1
ATOM 823 C C . PRO A 1 108 ? -6.614 7.546 -7.782 1.00 93.38 108 PRO A C 1
ATOM 825 O O . PRO A 1 108 ? -6.459 6.806 -6.808 1.00 93.38 108 PRO A O 1
ATOM 828 N N . PRO A 1 109 ? -6.028 8.756 -7.833 1.00 93.56 109 PRO A N 1
ATOM 829 C CA . PRO A 1 109 ? -5.297 9.306 -6.698 1.00 93.56 109 PRO A CA 1
ATOM 830 C C . PRO A 1 109 ? -6.123 9.241 -5.406 1.00 93.56 109 PRO A C 1
ATOM 832 O O . PRO A 1 109 ? -7.271 9.687 -5.366 1.00 93.56 109 PRO A O 1
ATOM 835 N N . LEU A 1 110 ? -5.533 8.692 -4.344 1.00 93.94 110 LEU A N 1
ATOM 836 C CA . LEU A 1 110 ? -6.213 8.469 -3.071 1.00 93.94 110 LEU A CA 1
ATOM 837 C C . LEU A 1 110 ? -5.945 9.635 -2.116 1.00 93.94 110 LEU A C 1
ATOM 839 O O . LEU A 1 110 ? -4.892 9.717 -1.489 1.00 93.94 110 LEU A O 1
ATOM 843 N N . VAL A 1 111 ? -6.923 10.529 -1.990 1.00 93.62 111 VAL A N 1
ATOM 844 C CA . VAL A 1 111 ? -6.984 11.541 -0.927 1.00 93.62 111 VAL A CA 1
ATOM 845 C C . VAL A 1 111 ? -8.341 11.396 -0.261 1.00 93.62 111 VAL A C 1
ATOM 847 O O . VAL A 1 111 ? -9.328 11.994 -0.682 1.00 93.62 111 VAL A O 1
ATOM 850 N N . VAL A 1 112 ? -8.394 10.521 0.736 1.00 94.38 112 VAL A N 1
ATOM 851 C CA . VAL A 1 112 ? -9.636 10.101 1.386 1.00 94.38 112 VAL A CA 1
ATOM 852 C C . VAL A 1 112 ? -9.522 10.233 2.902 1.00 94.38 112 VAL A C 1
ATOM 854 O O . VAL A 1 112 ? -8.407 10.196 3.433 1.00 94.38 112 VAL A O 1
ATOM 857 N N . PRO A 1 113 ? -10.645 10.372 3.626 1.00 94.25 113 PRO A N 1
ATOM 858 C CA . PRO A 1 113 ? -10.626 10.250 5.075 1.00 94.25 113 PRO A CA 1
ATOM 859 C C . PRO A 1 113 ? -10.105 8.866 5.469 1.00 94.25 113 PRO A C 1
ATOM 861 O O . PRO A 1 113 ? -10.375 7.875 4.789 1.00 94.25 113 PRO A O 1
ATOM 864 N N . GLY A 1 114 ? -9.361 8.792 6.566 1.00 94.31 114 GLY A N 1
ATOM 865 C CA . GLY A 1 114 ? -8.779 7.540 7.029 1.00 94.31 114 GLY A CA 1
ATOM 866 C C . GLY A 1 114 ? -8.980 7.317 8.518 1.00 94.31 114 GLY A C 1
ATOM 867 O O . GLY A 1 114 ? -9.124 8.271 9.281 1.00 94.31 114 GLY A O 1
ATOM 868 N N . ALA A 1 115 ? -8.969 6.052 8.924 1.00 96.00 115 ALA A N 1
ATOM 869 C CA . ALA A 1 115 ? -8.997 5.640 10.320 1.00 96.00 115 ALA A CA 1
ATOM 870 C C . ALA A 1 115 ? -7.866 4.652 10.604 1.00 96.00 115 ALA A C 1
ATOM 872 O O . ALA A 1 115 ? -7.667 3.708 9.844 1.00 96.00 115 ALA A O 1
ATOM 873 N N . LEU A 1 116 ? -7.149 4.857 11.710 1.00 95.44 116 LEU A N 1
ATOM 874 C CA . LEU A 1 116 ? -6.147 3.922 12.212 1.00 95.44 116 LEU A CA 1
ATOM 875 C C . LEU A 1 116 ? -6.744 3.105 13.359 1.00 95.44 116 LEU A C 1
ATOM 877 O O . LEU A 1 116 ? -7.093 3.659 14.400 1.00 95.44 116 LEU A O 1
ATOM 881 N N . LEU A 1 117 ? -6.851 1.794 13.167 1.00 95.62 117 LEU A N 1
ATOM 882 C CA . LEU A 1 117 ? -7.330 0.847 14.166 1.00 95.62 117 LEU A CA 1
ATOM 883 C C . LEU A 1 117 ? -6.131 0.135 14.797 1.00 95.62 117 LEU A C 1
ATOM 885 O O . LEU A 1 117 ? -5.422 -0.612 14.122 1.00 95.62 117 LEU A O 1
ATOM 889 N N . ASP A 1 118 ? -5.907 0.377 16.087 1.00 94.31 118 ASP A N 1
ATOM 890 C CA . ASP A 1 118 ? -4.836 -0.249 16.866 1.00 94.31 118 ASP A CA 1
ATOM 891 C C . ASP A 1 118 ? -5.402 -1.343 17.780 1.00 94.31 118 ASP A C 1
ATOM 893 O O . ASP A 1 118 ? -5.983 -1.080 18.840 1.00 94.31 118 ASP A O 1
ATOM 897 N N . VAL A 1 119 ? -5.245 -2.590 17.335 1.00 92.88 119 VAL A N 1
ATOM 898 C CA . VAL A 1 119 ? -5.750 -3.776 18.038 1.00 92.88 119 VAL A CA 1
ATOM 899 C C . VAL A 1 119 ? -4.876 -4.118 19.244 1.00 92.88 119 VAL A C 1
ATOM 901 O O . VAL A 1 119 ? -5.384 -4.574 20.265 1.00 92.88 119 VAL A O 1
ATOM 904 N N . ALA A 1 120 ? -3.569 -3.844 19.203 1.00 92.12 120 ALA A N 1
ATOM 905 C CA . ALA A 1 120 ? -2.714 -4.060 20.369 1.00 92.12 120 ALA A CA 1
ATOM 906 C C . ALA A 1 120 ? -3.140 -3.133 21.520 1.00 92.12 120 ALA A C 1
ATOM 908 O O . ALA A 1 120 ? -3.383 -3.597 22.642 1.00 92.12 120 ALA A O 1
ATOM 909 N N . ALA A 1 121 ? -3.361 -1.851 21.211 1.00 92.38 121 ALA A N 1
ATOM 910 C CA . ALA A 1 121 ? -3.848 -0.866 22.168 1.00 92.38 121 ALA A CA 1
ATOM 911 C C . ALA A 1 121 ? -5.262 -1.182 22.682 1.00 92.38 121 ALA A C 1
ATOM 913 O O . ALA A 1 121 ? -5.556 -0.899 23.853 1.00 92.38 121 ALA A O 1
ATOM 914 N N . LEU A 1 122 ? -6.130 -1.807 21.866 1.00 90.88 122 LEU A N 1
ATOM 915 C CA . LEU A 1 122 ? -7.441 -2.309 22.307 1.00 90.88 122 LEU A CA 1
ATOM 916 C C . LEU A 1 122 ? -7.300 -3.223 23.533 1.00 90.88 122 LEU A C 1
ATOM 918 O O . LEU A 1 122 ? -8.061 -3.081 24.489 1.00 90.88 122 LEU A O 1
ATOM 922 N N . HIS A 1 123 ? -6.281 -4.081 23.530 1.00 89.75 123 HIS A N 1
ATOM 923 C CA . HIS A 1 123 ? -5.975 -5.024 24.606 1.00 89.75 123 HIS A CA 1
ATOM 924 C C . HIS A 1 123 ? -5.000 -4.479 25.664 1.00 89.75 123 HIS A C 1
ATOM 926 O O . HIS A 1 123 ? -4.556 -5.237 26.523 1.00 89.75 123 HIS A O 1
ATOM 932 N N . GLY A 1 124 ? -4.642 -3.191 25.610 1.00 91.94 124 GLY A N 1
ATOM 933 C CA . GLY A 1 124 ? -3.680 -2.589 26.540 1.00 91.94 124 GLY A CA 1
ATOM 934 C C . GLY A 1 124 ? -2.255 -3.129 26.384 1.00 91.94 124 GLY A C 1
ATOM 935 O O . GLY A 1 124 ? -1.497 -3.138 27.351 1.00 91.94 124 GLY A O 1
ATOM 936 N N . ARG A 1 125 ? -1.900 -3.610 25.187 1.00 92.75 125 ARG A N 1
ATOM 937 C CA . ARG A 1 125 ? -0.581 -4.159 24.855 1.00 92.75 125 ARG A CA 1
ATOM 938 C C . ARG A 1 125 ? 0.150 -3.232 23.891 1.00 92.75 125 ARG A C 1
ATOM 940 O O . ARG A 1 125 ? -0.473 -2.556 23.081 1.00 92.75 125 ARG A O 1
ATOM 947 N N . GLU A 1 126 ? 1.476 -3.254 23.940 1.00 89.88 126 GLU A N 1
ATOM 948 C CA . GLU A 1 126 ? 2.316 -2.528 22.976 1.00 89.88 126 GLU A CA 1
ATOM 949 C C . GLU A 1 126 ? 2.459 -3.266 21.637 1.00 89.88 126 GLU A C 1
ATOM 951 O O . GLU A 1 126 ? 2.745 -2.646 20.616 1.00 89.88 126 GLU A O 1
ATOM 956 N N . ALA A 1 127 ? 2.272 -4.589 21.632 1.00 90.88 127 ALA A N 1
ATOM 957 C CA . ALA A 1 127 ? 2.415 -5.432 20.453 1.00 90.88 127 ALA A CA 1
ATOM 958 C C . ALA A 1 127 ? 1.504 -6.666 20.504 1.00 90.88 127 ALA A C 1
ATOM 960 O O . ALA A 1 127 ? 1.127 -7.137 21.582 1.00 90.88 127 ALA A O 1
ATOM 961 N N . LEU A 1 128 ? 1.190 -7.203 19.324 1.00 89.06 128 LEU A N 1
ATOM 962 C CA . LEU A 1 128 ? 0.541 -8.506 19.162 1.00 89.06 128 LEU A CA 1
ATOM 963 C C . LEU A 1 128 ? 1.582 -9.633 19.172 1.00 89.06 128 LEU A C 1
ATOM 965 O O . LEU A 1 128 ? 2.749 -9.429 18.820 1.00 89.06 128 LEU A O 1
ATOM 969 N N . SER A 1 129 ? 1.156 -10.837 19.550 1.00 89.12 129 SER A N 1
ATOM 970 C CA . SER A 1 129 ? 2.024 -12.017 19.487 1.00 89.12 129 SER A CA 1
ATOM 971 C C . SER A 1 129 ? 2.264 -12.428 18.025 1.00 89.12 129 SER A C 1
ATOM 973 O O . SER A 1 129 ? 1.372 -12.262 17.188 1.00 89.12 129 SER A O 1
ATOM 975 N N . PRO A 1 130 ? 3.426 -13.011 17.677 1.00 86.00 130 PRO A N 1
ATOM 976 C CA . PRO A 1 130 ? 3.654 -13.529 16.332 1.00 86.00 130 PRO A CA 1
ATOM 977 C C . PRO A 1 130 ? 2.572 -14.533 15.911 1.00 86.00 130 PRO A C 1
ATOM 979 O O . PRO A 1 130 ? 2.314 -15.514 16.604 1.00 86.00 130 PRO A O 1
ATOM 982 N N . GLY A 1 131 ? 1.942 -14.283 14.762 1.00 85.62 131 GLY A N 1
ATOM 983 C CA . GLY A 1 131 ? 0.880 -15.136 14.223 1.00 85.62 131 GLY A CA 1
ATOM 984 C C . GLY A 1 131 ? -0.490 -14.975 14.888 1.00 85.62 131 GLY A C 1
ATOM 985 O O . GLY A 1 131 ? -1.411 -15.703 14.522 1.00 85.62 131 GLY A O 1
ATOM 986 N N . GLU A 1 132 ? -0.641 -14.038 15.826 1.00 89.38 132 GLU A N 1
ATOM 987 C CA . GLU A 1 132 ? -1.936 -13.694 16.411 1.00 89.38 132 GLU A CA 1
ATOM 988 C C . GLU A 1 132 ? -2.888 -13.167 15.328 1.00 89.38 132 GLU A C 1
ATOM 990 O O . GLU A 1 132 ? -2.530 -12.306 14.521 1.00 89.38 132 GLU A O 1
ATOM 995 N N . LEU A 1 133 ? -4.097 -13.726 15.282 1.00 91.44 133 LEU A N 1
ATOM 996 C CA . LEU A 1 133 ? -5.102 -13.367 14.290 1.00 91.44 133 LEU A CA 1
ATOM 997 C C . LEU A 1 133 ? -5.846 -12.108 14.739 1.00 91.44 133 LEU A C 1
ATOM 999 O O . LEU A 1 133 ? -6.503 -12.126 15.773 1.00 91.44 133 LEU A O 1
ATOM 1003 N N . VAL A 1 134 ? -5.807 -11.062 13.915 1.00 91.44 134 VAL A N 1
ATOM 1004 C CA . VAL A 1 134 ? -6.722 -9.921 14.028 1.00 91.44 134 VAL A CA 1
ATOM 1005 C C . VAL A 1 134 ? -8.042 -10.281 13.355 1.00 91.44 134 VAL A C 1
ATOM 1007 O O . VAL A 1 134 ? -8.069 -10.624 12.170 1.00 91.44 134 VAL A O 1
ATOM 1010 N N . THR A 1 135 ? -9.137 -10.218 14.105 1.00 93.12 135 THR A N 1
ATOM 1011 C CA . THR A 1 135 ? -10.475 -10.599 13.641 1.00 93.12 135 THR A CA 1
ATOM 1012 C C . THR A 1 135 ? -11.340 -9.383 13.314 1.00 93.12 135 THR A C 1
ATOM 1014 O O . THR A 1 135 ? -11.064 -8.264 13.740 1.00 93.12 135 THR A O 1
ATOM 1017 N N . ALA A 1 136 ? -12.445 -9.599 12.591 1.00 93.88 136 ALA A N 1
ATOM 1018 C CA . ALA A 1 136 ? -13.439 -8.549 12.354 1.00 93.88 136 ALA A CA 1
ATOM 1019 C C . ALA A 1 136 ? -14.023 -7.993 13.667 1.00 93.88 136 ALA A C 1
ATOM 1021 O O . ALA A 1 136 ? -14.209 -6.785 13.788 1.00 93.88 136 ALA A O 1
ATOM 1022 N N . ALA A 1 137 ? -14.234 -8.856 14.668 1.00 94.94 137 ALA A N 1
ATOM 1023 C CA . ALA A 1 137 ? -14.733 -8.452 15.980 1.00 94.94 137 ALA A CA 1
ATOM 1024 C C . ALA A 1 137 ? -13.753 -7.515 16.707 1.00 94.94 137 ALA A C 1
ATOM 1026 O O . ALA A 1 137 ? -14.187 -6.569 17.361 1.00 94.94 137 ALA A O 1
ATOM 1027 N N . ASP A 1 138 ? -12.442 -7.723 16.550 1.00 93.88 138 ASP A N 1
ATOM 1028 C CA . ASP A 1 138 ? -11.431 -6.821 17.115 1.00 93.88 138 ASP A CA 1
ATOM 1029 C C . ASP A 1 138 ? -11.507 -5.433 16.466 1.00 93.88 138 ASP A C 1
ATOM 1031 O O . ASP A 1 138 ? -11.462 -4.415 17.156 1.00 93.88 138 ASP A O 1
ATOM 1035 N N . LEU A 1 139 ? -11.695 -5.375 15.143 1.00 95.12 139 LEU A N 1
ATOM 1036 C CA . LEU A 1 139 ? -11.835 -4.111 14.414 1.00 95.12 139 LEU A CA 1
ATOM 1037 C C . LEU A 1 139 ? -13.125 -3.365 14.799 1.00 95.12 139 LEU A C 1
ATOM 1039 O O . LEU A 1 139 ? -13.099 -2.149 15.005 1.00 95.12 139 LEU A O 1
ATOM 1043 N N . GLU A 1 140 ? -14.242 -4.080 14.956 1.00 95.75 140 GLU A N 1
ATOM 1044 C CA . GLU A 1 140 ? -15.511 -3.525 15.453 1.00 95.75 140 GLU A CA 1
ATOM 1045 C C . GLU A 1 140 ? -15.376 -3.000 16.893 1.00 95.75 140 GLU A C 1
ATOM 1047 O O . GLU A 1 140 ? -15.876 -1.917 17.225 1.00 95.75 140 GLU A O 1
ATOM 1052 N N . ALA A 1 141 ? -14.650 -3.723 17.749 1.00 96.00 141 ALA A N 1
ATOM 1053 C CA . ALA A 1 141 ? -14.357 -3.301 19.113 1.00 96.00 141 ALA A CA 1
ATOM 1054 C C . ALA A 1 141 ? -13.449 -2.058 19.151 1.00 96.00 141 ALA A C 1
ATOM 1056 O O . ALA A 1 141 ? -13.707 -1.146 19.942 1.00 96.00 141 ALA A O 1
ATOM 1057 N N . CYS A 1 142 ? -12.450 -1.956 18.263 1.00 95.75 142 CYS A N 1
ATOM 1058 C CA . CYS A 1 142 ? -11.665 -0.731 18.075 1.00 95.75 142 CYS A CA 1
ATOM 1059 C C . CYS A 1 142 ? -12.562 0.456 17.700 1.00 95.75 142 CYS A C 1
ATOM 1061 O O . CYS A 1 142 ? -12.402 1.538 18.268 1.00 95.75 142 CYS A O 1
ATOM 1063 N N . CYS A 1 143 ? -13.520 0.266 16.788 1.00 96.56 143 CYS A N 1
ATOM 1064 C CA . CYS A 1 143 ? -14.441 1.332 16.392 1.00 96.56 143 CYS A CA 1
ATOM 1065 C C . CYS A 1 143 ? -15.331 1.764 17.566 1.00 96.56 143 CYS A C 1
ATOM 1067 O O . CYS A 1 143 ? -15.408 2.951 17.883 1.00 96.56 143 CYS A O 1
ATOM 1069 N N . THR A 1 144 ? -15.920 0.797 18.274 1.00 96.69 144 THR A N 1
ATOM 1070 C CA . THR A 1 144 ? -16.800 1.041 19.428 1.00 96.69 144 THR A CA 1
ATOM 1071 C C . THR A 1 144 ? -16.070 1.783 20.547 1.00 96.69 144 THR A C 1
ATOM 1073 O O . THR A 1 144 ? -16.559 2.799 21.038 1.00 96.69 144 THR A O 1
ATOM 1076 N N . ARG A 1 145 ? -14.863 1.330 20.917 1.00 95.38 145 ARG A N 1
ATOM 1077 C CA . ARG A 1 145 ? -14.043 1.956 21.968 1.00 95.38 145 ARG A CA 1
ATOM 1078 C C . ARG A 1 145 ? -13.730 3.424 21.671 1.00 95.38 145 ARG A C 1
ATOM 1080 O O . ARG A 1 145 ? -13.654 4.221 22.601 1.00 95.38 145 ARG A O 1
ATOM 1087 N N . ASN A 1 146 ? -13.544 3.774 20.399 1.00 94.06 146 ASN A N 1
ATOM 1088 C CA . ASN A 1 146 ? -13.176 5.124 19.974 1.00 94.06 146 ASN A CA 1
ATOM 1089 C C . ASN A 1 146 ? -14.369 5.954 19.473 1.00 94.06 146 ASN A C 1
ATOM 1091 O O . ASN A 1 146 ? -14.162 7.057 18.976 1.00 94.06 146 ASN A O 1
ATOM 1095 N N . SER A 1 147 ? -15.606 5.446 19.597 1.00 96.06 147 SER A N 1
ATOM 1096 C CA . SER A 1 147 ? -16.811 6.077 19.029 1.00 96.06 147 SER A CA 1
ATOM 1097 C C . SER A 1 147 ? -16.643 6.448 17.546 1.00 96.06 147 SER A C 1
ATOM 1099 O O . SER A 1 147 ? -17.104 7.494 17.092 1.00 96.06 147 SER A O 1
ATOM 1101 N N . LEU A 1 148 ? -15.936 5.596 16.799 1.00 95.94 148 LEU A N 1
ATOM 1102 C CA . LEU A 1 148 ? -15.620 5.799 15.393 1.00 95.94 148 LEU A CA 1
ATOM 1103 C C . LEU A 1 148 ? -16.712 5.181 14.518 1.00 95.94 148 LEU A C 1
ATOM 1105 O O . LEU A 1 148 ? -17.029 3.999 14.650 1.00 95.94 148 LEU A O 1
ATOM 1109 N N . VAL A 1 149 ? -17.228 5.972 13.580 1.00 95.06 149 VAL A N 1
ATOM 1110 C CA . VAL A 1 149 ? -18.118 5.505 12.515 1.00 95.06 149 VAL A CA 1
ATOM 1111 C C . VAL A 1 149 ? -17.311 5.429 11.225 1.00 95.06 149 VAL A C 1
ATOM 1113 O O . VAL A 1 149 ? -16.702 6.414 10.812 1.00 95.06 149 VAL A O 1
ATOM 1116 N N . LEU A 1 150 ? -17.273 4.244 10.621 1.00 94.00 150 LEU A N 1
ATOM 1117 C CA . LEU A 1 150 ? -16.636 4.026 9.328 1.00 94.00 150 LEU A CA 1
ATOM 1118 C C . LEU A 1 150 ? -17.658 4.256 8.220 1.00 94.00 150 LEU A C 1
ATOM 1120 O O . LEU A 1 150 ? -18.734 3.663 8.244 1.00 94.00 150 LEU A O 1
ATOM 1124 N N . GLU A 1 151 ? -17.287 5.065 7.236 1.00 94.38 151 GLU A N 1
ATOM 1125 C CA . GLU A 1 151 ? -18.130 5.392 6.089 1.00 94.38 151 GLU A CA 1
ATOM 1126 C C . GLU A 1 151 ? -17.530 4.831 4.788 1.00 94.38 151 GLU A C 1
ATOM 1128 O O . GLU A 1 151 ? -16.304 4.684 4.674 1.00 94.38 151 GLU A O 1
ATOM 1133 N N . PRO A 1 152 ? -18.359 4.525 3.773 1.00 94.94 152 PRO A N 1
ATOM 1134 C CA . PRO A 1 152 ? -17.869 4.160 2.450 1.00 94.94 152 PRO A CA 1
ATOM 1135 C C . PRO A 1 152 ? -16.884 5.196 1.888 1.00 94.94 152 PRO A C 1
ATOM 1137 O O . PRO A 1 152 ? -17.109 6.402 1.965 1.00 94.94 152 PRO A O 1
ATOM 1140 N N . GLY A 1 153 ? -15.793 4.711 1.291 1.00 92.94 153 GLY A N 1
ATOM 1141 C CA . GLY A 1 153 ? -14.741 5.555 0.714 1.00 92.94 153 GLY A CA 1
ATOM 1142 C C . GLY A 1 153 ? -13.615 5.935 1.679 1.00 92.94 153 GLY A C 1
ATOM 1143 O O . GLY A 1 153 ? -12.648 6.554 1.244 1.00 92.94 153 GLY A O 1
ATOM 1144 N N . MET A 1 154 ? -13.692 5.547 2.956 1.00 96.31 154 MET A N 1
ATOM 1145 C CA . MET A 1 154 ? -12.584 5.728 3.897 1.00 96.31 154 MET A CA 1
ATOM 1146 C C . MET A 1 154 ? -11.466 4.695 3.701 1.00 96.31 154 MET A C 1
ATOM 1148 O O . MET A 1 154 ? -11.724 3.524 3.420 1.00 96.31 154 MET A O 1
ATOM 1152 N N . ALA A 1 155 ? -10.220 5.110 3.939 1.00 95.94 155 ALA A N 1
ATOM 1153 C CA . ALA A 1 155 ? -9.087 4.199 4.073 1.00 95.94 155 ALA A CA 1
ATOM 1154 C C . ALA A 1 155 ? -8.970 3.695 5.520 1.00 95.94 155 ALA A C 1
ATOM 1156 O O . ALA A 1 155 ? -8.813 4.479 6.456 1.00 95.94 155 ALA A O 1
ATOM 1157 N N . ILE A 1 156 ? -9.015 2.379 5.714 1.00 95.94 156 ILE A N 1
ATOM 1158 C CA . ILE A 1 156 ? -8.840 1.764 7.033 1.00 95.94 156 ILE A CA 1
ATOM 1159 C C . ILE A 1 156 ? -7.409 1.242 7.131 1.00 95.94 156 ILE A C 1
ATOM 1161 O O . ILE A 1 156 ? -7.005 0.354 6.383 1.00 95.94 156 ILE A O 1
ATOM 1165 N N . LEU A 1 157 ? -6.646 1.798 8.064 1.00 95.88 157 LEU A N 1
ATOM 1166 C CA . LEU A 1 157 ? -5.300 1.363 8.407 1.00 95.88 157 LEU A CA 1
ATOM 1167 C C . LEU A 1 157 ? -5.386 0.487 9.656 1.00 95.88 157 LEU A C 1
ATOM 1169 O O . LEU A 1 157 ? -5.965 0.895 10.660 1.00 95.88 157 LEU A O 1
ATOM 1173 N N . VAL A 1 158 ? -4.794 -0.704 9.615 1.00 93.88 158 VAL A N 1
ATOM 1174 C CA . VAL A 1 158 ? -4.737 -1.604 10.774 1.00 93.88 158 VAL A CA 1
ATOM 1175 C C . VAL A 1 158 ? -3.308 -1.632 11.296 1.00 93.88 158 VAL A C 1
ATOM 1177 O O . VAL A 1 158 ? -2.402 -2.126 10.622 1.00 93.88 158 VAL A O 1
ATOM 1180 N N . ALA A 1 159 ? -3.096 -1.091 12.494 1.00 89.75 159 ALA A N 1
ATOM 1181 C CA . ALA A 1 159 ? -1.808 -1.168 13.163 1.00 89.75 159 ALA A CA 1
ATOM 1182 C C . ALA A 1 159 ? -1.638 -2.563 13.772 1.00 89.75 159 ALA A C 1
ATOM 1184 O O . ALA A 1 159 ? -2.388 -2.972 14.658 1.00 89.75 159 ALA A O 1
ATOM 1185 N N . MET A 1 160 ? -0.618 -3.279 13.307 1.00 81.06 160 MET A N 1
ATOM 1186 C CA . MET A 1 160 ? -0.191 -4.561 13.869 1.00 81.06 160 MET A CA 1
ATOM 1187 C C . MET A 1 160 ? 1.251 -4.429 14.366 1.00 81.06 160 MET A C 1
ATOM 1189 O O . MET A 1 160 ? 2.174 -4.937 13.723 1.00 81.06 160 MET A O 1
ATOM 1193 N N . PRO A 1 161 ? 1.487 -3.686 15.463 1.00 74.50 161 PRO A N 1
ATOM 1194 C CA . PRO A 1 161 ? 2.823 -3.579 16.023 1.00 74.50 161 PRO A CA 1
ATOM 1195 C C . PRO A 1 161 ? 3.296 -4.972 16.450 1.00 74.50 161 PRO A C 1
ATOM 1197 O O . PRO A 1 161 ? 2.647 -5.654 17.244 1.00 74.50 161 PRO A O 1
ATOM 1200 N N . SER A 1 162 ? 4.421 -5.407 15.885 1.00 65.44 162 SER A N 1
ATOM 1201 C CA . SER A 1 162 ? 5.108 -6.628 16.299 1.00 65.44 162 SER A CA 1
ATOM 1202 C C . SER A 1 162 ? 6.206 -6.280 17.298 1.00 65.44 162 SER A C 1
ATOM 1204 O O . SER A 1 162 ? 6.936 -5.304 17.108 1.00 65.44 162 SER A O 1
ATOM 1206 N N . ALA A 1 163 ? 6.367 -7.115 18.326 1.00 52.12 163 ALA A N 1
ATOM 1207 C CA . ALA A 1 163 ? 7.454 -6.999 19.297 1.00 52.12 163 ALA A CA 1
ATOM 1208 C C . ALA A 1 163 ? 8.841 -7.124 18.636 1.00 52.12 163 ALA A C 1
ATOM 1210 O O . ALA A 1 163 ? 9.830 -6.598 19.142 1.00 52.12 163 ALA A O 1
ATOM 1211 N N . THR A 1 164 ? 8.917 -7.773 17.470 1.00 53.12 164 THR A N 1
ATOM 1212 C CA . THR A 1 164 ? 10.117 -7.793 16.632 1.00 53.12 164 THR A CA 1
ATOM 1213 C C . THR A 1 164 ? 10.117 -6.567 15.722 1.00 53.12 164 THR A C 1
ATOM 1215 O O . THR A 1 164 ? 9.679 -6.630 14.569 1.00 53.12 164 THR A O 1
ATOM 1218 N N . ARG A 1 165 ? 10.616 -5.431 16.216 1.00 45.31 165 ARG A N 1
ATOM 1219 C CA . ARG A 1 165 ? 11.131 -4.410 15.293 1.00 45.31 165 ARG A CA 1
ATOM 1220 C C . ARG A 1 165 ? 12.296 -5.067 14.550 1.00 45.31 165 ARG A C 1
ATOM 1222 O O . ARG A 1 165 ? 13.125 -5.662 15.229 1.00 45.31 165 ARG A O 1
ATOM 1229 N N . PRO A 1 166 ? 12.388 -4.995 13.214 1.00 46.09 166 PRO A N 1
ATOM 1230 C CA . PRO A 1 166 ? 13.640 -5.290 12.545 1.00 46.09 166 PRO A CA 1
ATOM 1231 C C . PRO A 1 166 ? 14.602 -4.161 12.924 1.00 46.09 166 PRO A C 1
ATOM 1233 O O . PRO A 1 166 ? 14.705 -3.136 12.255 1.00 46.09 166 PRO A O 1
ATOM 1236 N N . ASP A 1 167 ? 15.258 -4.306 14.068 1.00 35.94 167 ASP A N 1
ATOM 1237 C CA . ASP A 1 167 ? 16.592 -3.772 14.232 1.00 35.94 167 ASP A CA 1
ATOM 1238 C C . ASP A 1 167 ? 17.440 -4.305 13.069 1.00 35.94 167 ASP A C 1
ATOM 1240 O O . ASP A 1 167 ? 17.225 -5.411 12.578 1.00 35.94 167 ASP A O 1
ATOM 1244 N N . GLY A 1 168 ? 18.344 -3.480 12.542 1.00 33.72 168 GLY A N 1
ATOM 1245 C CA . GLY A 1 168 ? 19.123 -3.746 11.325 1.00 33.72 168 GLY A CA 1
ATOM 1246 C C . GLY A 1 168 ? 20.109 -4.922 11.407 1.00 33.72 168 GLY A C 1
ATOM 1247 O O . GLY A 1 168 ? 21.184 -4.852 10.820 1.00 33.72 168 GLY A O 1
ATOM 1248 N N . GLY A 1 169 ? 19.786 -5.989 12.136 1.00 27.33 169 GLY A N 1
ATOM 1249 C CA . GLY A 1 169 ? 20.457 -7.274 12.128 1.00 27.33 169 GLY A CA 1
ATOM 1250 C C . GLY A 1 169 ? 19.612 -8.301 11.381 1.00 27.33 169 GLY A C 1
ATOM 1251 O O . GLY A 1 169 ? 18.478 -8.593 11.746 1.00 27.33 169 GLY A O 1
ATOM 1252 N N . ALA A 1 170 ? 20.180 -8.886 10.330 1.00 36.50 170 ALA A N 1
ATOM 1253 C CA . ALA A 1 170 ? 19.602 -10.009 9.607 1.00 36.50 170 ALA A CA 1
ATOM 1254 C C . ALA A 1 170 ? 19.432 -11.242 10.523 1.00 36.50 170 ALA A C 1
ATOM 1256 O O . ALA A 1 170 ? 20.274 -12.137 10.550 1.00 36.50 170 ALA A O 1
ATOM 1257 N N . GLY A 1 171 ? 18.326 -11.310 11.261 1.00 28.39 171 GLY A N 1
ATOM 1258 C CA . GLY A 1 171 ? 17.882 -12.497 11.979 1.00 28.39 171 GLY A CA 1
ATOM 1259 C C . GLY A 1 171 ? 16.993 -13.347 11.079 1.00 28.39 171 GLY A C 1
ATOM 1260 O O . GLY A 1 171 ? 15.816 -13.048 10.890 1.00 28.39 171 GLY A O 1
ATOM 1261 N N . ARG A 1 172 ? 17.540 -14.425 10.506 1.00 35.81 172 ARG A N 1
ATOM 1262 C CA . ARG A 1 172 ? 16.728 -15.466 9.860 1.00 35.81 172 ARG A CA 1
ATOM 1263 C C . ARG A 1 172 ? 15.886 -16.153 10.935 1.00 35.81 172 ARG A C 1
ATOM 1265 O O . ARG A 1 172 ? 16.366 -17.064 11.599 1.00 35.81 172 ARG A O 1
ATOM 1272 N N . SER A 1 173 ? 14.630 -15.750 11.075 1.00 34.22 173 SER A N 1
ATOM 1273 C CA . SER A 1 173 ? 13.617 -16.631 11.649 1.00 34.22 173 SER A CA 1
ATOM 1274 C C . SER A 1 173 ? 13.337 -17.736 10.626 1.00 34.22 173 SER A C 1
ATOM 1276 O O . SER A 1 173 ? 12.835 -17.487 9.530 1.00 34.22 173 SER A O 1
ATOM 1278 N N . SER A 1 174 ? 13.743 -18.960 10.957 1.00 32.22 174 SER A N 1
ATOM 1279 C CA . SER A 1 174 ? 13.426 -20.187 10.222 1.00 32.22 174 SER A CA 1
ATOM 1280 C C . SER A 1 174 ? 12.076 -20.779 10.642 1.00 32.22 174 SER A C 1
ATOM 1282 O O . SER A 1 174 ? 11.842 -21.963 10.409 1.00 32.22 174 SER A O 1
ATOM 1284 N N . ASP A 1 175 ? 11.191 -19.988 11.258 1.00 33.25 175 ASP A N 1
ATOM 1285 C CA . ASP A 1 175 ? 9.937 -20.494 11.808 1.00 33.25 175 ASP A CA 1
ATOM 1286 C C . ASP A 1 175 ? 8.896 -20.766 10.698 1.00 33.25 175 ASP A C 1
ATOM 1288 O O . ASP A 1 175 ? 8.377 -19.832 10.070 1.00 33.25 175 ASP A O 1
ATOM 1292 N N . PRO A 1 176 ? 8.539 -22.040 10.434 1.00 30.92 176 PRO A N 1
ATOM 1293 C CA . PRO A 1 176 ? 7.510 -22.391 9.461 1.00 30.92 176 PRO A CA 1
ATOM 1294 C C . PRO A 1 176 ? 6.098 -21.930 9.870 1.00 30.92 176 PRO A C 1
ATOM 1296 O O . PRO A 1 176 ? 5.188 -22.010 9.040 1.00 30.92 176 PRO A O 1
ATOM 1299 N N . ALA A 1 177 ? 5.882 -21.431 11.094 1.00 32.31 177 ALA A N 1
ATOM 1300 C CA . ALA A 1 177 ? 4.601 -20.870 11.529 1.00 32.31 177 ALA A CA 1
ATOM 1301 C C . ALA A 1 177 ? 4.263 -19.535 10.841 1.00 32.31 177 ALA A C 1
ATOM 1303 O O . ALA A 1 177 ? 3.085 -19.235 10.636 1.00 32.31 177 ALA A O 1
ATOM 1304 N N . HIS A 1 178 ? 5.264 -18.786 10.359 1.00 37.97 178 HIS A N 1
ATOM 1305 C CA . HIS A 1 178 ? 5.020 -17.520 9.658 1.00 37.97 178 HIS A CA 1
ATOM 1306 C C . HIS A 1 178 ? 4.360 -17.711 8.278 1.00 37.97 178 HIS A C 1
ATOM 1308 O O . HIS A 1 178 ? 3.773 -16.785 7.724 1.00 37.97 178 HIS A O 1
ATOM 1314 N N . ARG A 1 179 ? 4.374 -18.942 7.736 1.00 33.78 179 ARG A N 1
ATOM 1315 C CA . ARG A 1 179 ? 3.671 -19.299 6.490 1.00 33.78 179 ARG A CA 1
ATOM 1316 C C . ARG A 1 179 ? 2.146 -19.330 6.617 1.00 33.78 179 ARG A C 1
ATOM 1318 O O . ARG A 1 179 ? 1.481 -19.389 5.589 1.00 33.78 179 ARG A O 1
ATOM 1325 N N . ARG A 1 180 ? 1.586 -19.350 7.832 1.00 30.58 180 ARG A N 1
ATOM 1326 C CA . ARG A 1 180 ? 0.143 -19.584 8.048 1.00 30.58 180 ARG A CA 1
ATOM 1327 C C . ARG A 1 180 ? -0.646 -18.338 8.438 1.00 30.58 180 ARG A C 1
ATOM 1329 O O . ARG A 1 180 ? -1.869 -18.405 8.460 1.00 30.58 180 ARG A O 1
ATOM 1336 N N . SER A 1 181 ? 0.019 -17.225 8.737 1.00 34.28 181 SER A N 1
ATOM 1337 C CA . SER A 1 181 ? -0.597 -16.087 9.426 1.00 34.28 181 SER A CA 1
ATOM 1338 C C . SER A 1 181 ? -1.009 -14.931 8.518 1.00 34.28 181 SER A C 1
ATOM 1340 O O . SER A 1 181 ? -1.129 -13.811 8.995 1.00 34.28 181 SER A O 1
ATOM 1342 N N . CYS A 1 182 ? -1.197 -15.160 7.219 1.00 29.33 182 CYS A N 1
ATOM 1343 C CA . CYS A 1 182 ? -1.775 -14.146 6.346 1.00 29.33 182 CYS A CA 1
ATOM 1344 C C . CYS A 1 182 ? -3.311 -14.276 6.438 1.00 29.33 182 CYS A C 1
ATOM 1346 O O . CYS A 1 182 ? -3.849 -15.251 5.905 1.00 29.33 1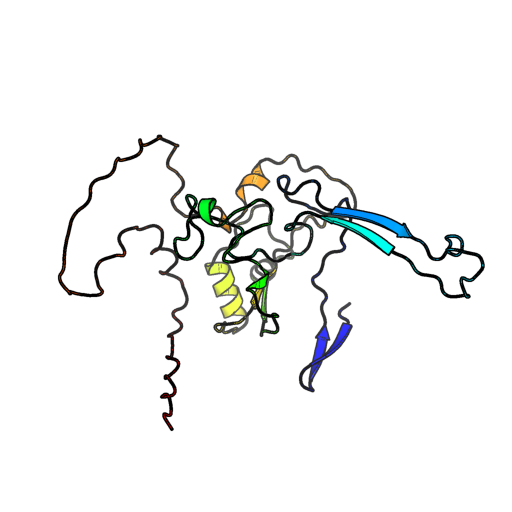82 CYS A O 1
ATOM 1348 N N . PRO A 1 183 ? -4.034 -13.370 7.129 1.00 32.00 183 PRO A N 1
ATOM 1349 C CA . PRO A 1 183 ? -5.467 -13.543 7.403 1.00 32.00 183 PRO A CA 1
ATOM 1350 C C . PRO A 1 183 ? -6.301 -13.577 6.119 1.00 32.00 183 PRO A C 1
ATOM 1352 O O . PRO A 1 183 ? -7.320 -14.255 6.050 1.00 32.00 183 PRO A O 1
ATOM 1355 N N . TRP A 1 184 ? -5.809 -12.919 5.066 1.00 28.41 184 TRP A N 1
ATOM 1356 C CA . TRP A 1 184 ? -6.420 -12.891 3.738 1.00 28.41 184 TRP A CA 1
ATOM 1357 C C . TRP A 1 184 ? -6.400 -14.244 3.014 1.00 28.41 184 TRP A C 1
ATOM 1359 O O . TRP A 1 184 ? -7.193 -14.457 2.102 1.00 28.41 184 TRP A O 1
ATOM 1369 N N . TYR A 1 185 ? -5.532 -15.175 3.427 1.00 29.81 185 TYR A N 1
ATOM 1370 C CA . TYR A 1 185 ? -5.435 -16.511 2.830 1.00 29.81 185 TYR A CA 1
ATOM 1371 C C . TYR A 1 185 ? -6.335 -17.552 3.503 1.00 29.81 185 TYR A C 1
ATOM 1373 O O . TYR A 1 185 ? -6.539 -18.629 2.945 1.00 29.81 185 TYR A O 1
ATOM 1381 N N . GLN A 1 186 ? -6.892 -17.269 4.683 1.00 30.62 186 GLN A N 1
ATOM 1382 C CA . GLN A 1 186 ? -7.753 -18.223 5.379 1.00 30.62 186 GLN A CA 1
ATOM 1383 C C . GLN A 1 186 ? -9.223 -17.920 5.096 1.00 30.62 186 GLN A C 1
ATOM 1385 O O . GLN A 1 186 ? -9.924 -17.286 5.881 1.00 30.62 186 GLN A O 1
ATOM 1390 N N . CYS A 1 187 ? -9.714 -18.422 3.962 1.00 26.61 187 CYS A N 1
ATOM 1391 C CA . CYS A 1 187 ? -11.151 -18.541 3.754 1.00 26.61 187 CYS A CA 1
ATOM 1392 C C . CYS A 1 187 ? -11.685 -19.666 4.673 1.00 26.61 187 CYS A C 1
ATOM 1394 O O . CYS A 1 187 ? -11.129 -20.772 4.648 1.00 26.61 187 CYS A O 1
ATOM 1396 N N . PRO A 1 188 ? -12.741 -19.453 5.482 1.00 29.88 188 PRO A N 1
ATOM 1397 C CA . PRO A 1 188 ? -13.316 -20.508 6.316 1.00 29.88 188 PRO A CA 1
ATOM 1398 C C . PRO A 1 188 ? -13.914 -21.619 5.434 1.00 29.88 188 PRO A C 1
ATOM 1400 O O . PRO A 1 188 ? -15.051 -21.522 4.975 1.00 29.88 188 PRO A O 1
ATOM 1403 N N . GLY A 1 189 ? -13.141 -22.673 5.160 1.00 34.28 189 GLY A N 1
ATOM 1404 C CA . GLY A 1 189 ? -13.572 -23.793 4.314 1.00 34.28 189 GLY A CA 1
ATOM 1405 C C . GLY A 1 189 ? -12.458 -24.624 3.670 1.00 34.28 189 GLY A C 1
ATOM 1406 O O . GLY A 1 189 ? -12.748 -25.706 3.157 1.00 34.28 189 GLY A O 1
ATOM 1407 N N . ASP A 1 190 ? -11.200 -24.176 3.718 1.00 37.69 190 ASP A N 1
ATOM 1408 C CA . ASP A 1 190 ? -10.070 -24.869 3.082 1.00 37.69 190 ASP A CA 1
ATOM 1409 C C . ASP A 1 190 ? -9.536 -26.052 3.918 1.00 37.69 190 ASP A C 1
ATOM 1411 O O . ASP A 1 190 ? -8.441 -26.035 4.475 1.00 37.69 190 ASP A O 1
ATOM 1415 N N . THR A 1 191 ? -10.357 -27.098 4.064 1.00 31.17 191 THR A N 1
ATOM 1416 C CA . THR A 1 191 ? -9.926 -28.411 4.592 1.00 31.17 191 THR A CA 1
ATOM 1417 C C . THR A 1 191 ? -10.053 -29.540 3.569 1.00 31.17 191 THR A C 1
ATOM 1419 O O . THR A 1 191 ? -9.827 -30.706 3.898 1.00 31.17 191 THR A O 1
ATOM 1422 N N . ARG A 1 192 ? -10.372 -29.243 2.302 1.00 30.98 192 ARG A N 1
ATOM 1423 C CA . ARG A 1 192 ? -10.475 -30.287 1.274 1.00 30.98 192 ARG A CA 1
ATOM 1424 C C . ARG A 1 192 ? -9.131 -30.511 0.591 1.00 30.98 192 ARG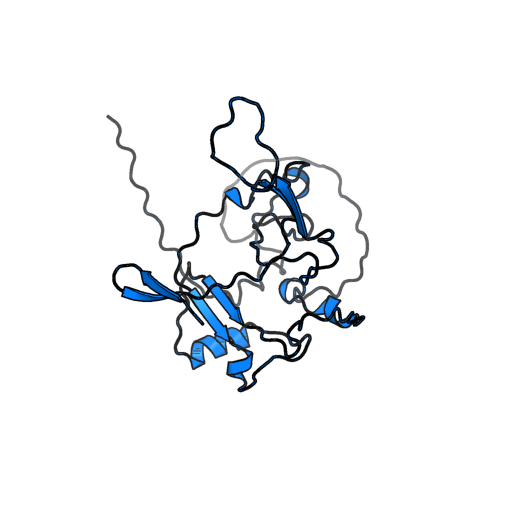 A C 1
ATOM 1426 O O . ARG A 1 192 ? -8.723 -29.767 -0.293 1.00 30.98 192 ARG A O 1
ATOM 1433 N N . ARG A 1 193 ? -8.476 -31.603 0.999 1.00 28.95 193 ARG A N 1
ATOM 1434 C CA . ARG A 1 193 ? -7.403 -32.279 0.256 1.00 28.95 193 ARG A CA 1
ATOM 1435 C C . ARG A 1 193 ? -7.736 -32.321 -1.239 1.00 28.95 193 ARG A C 1
ATOM 1437 O O . ARG A 1 193 ? -8.852 -32.655 -1.624 1.00 28.95 193 ARG A O 1
ATOM 1444 N N . SER A 1 194 ? -6.739 -32.006 -2.059 1.00 31.52 194 SER A N 1
ATOM 1445 C CA . SER A 1 194 ? -6.814 -32.015 -3.516 1.00 31.52 194 SER A CA 1
ATOM 1446 C C . SER A 1 194 ? -7.216 -33.392 -4.059 1.00 31.52 194 SER A C 1
ATOM 1448 O O . SER A 1 194 ? -6.376 -34.287 -4.171 1.00 31.52 194 SER A O 1
ATOM 1450 N N . GLU A 1 195 ? -8.468 -33.546 -4.468 1.00 27.72 195 GLU A N 1
ATOM 1451 C CA . GLU A 1 195 ? -8.865 -34.574 -5.427 1.00 27.72 195 GLU A CA 1
ATOM 1452 C C . GLU A 1 195 ? -9.129 -33.888 -6.770 1.00 27.72 195 GLU A C 1
ATOM 1454 O O . GLU A 1 195 ? -9.946 -32.974 -6.890 1.00 27.72 195 GLU A O 1
ATOM 1459 N N . ARG A 1 196 ? -8.344 -34.271 -7.783 1.00 29.33 196 ARG A N 1
ATOM 1460 C CA . ARG A 1 196 ? -8.468 -33.772 -9.157 1.00 29.33 196 ARG A CA 1
ATOM 1461 C C . ARG A 1 196 ? -9.812 -34.215 -9.736 1.00 29.33 196 ARG A C 1
ATOM 1463 O O . ARG A 1 196 ? -10.068 -35.411 -9.812 1.00 29.33 196 ARG A O 1
ATOM 1470 N N . SER A 1 197 ? -10.606 -33.267 -10.229 1.00 27.44 197 SER A N 1
ATOM 1471 C CA . SER A 1 197 ? -11.793 -33.551 -11.047 1.00 27.44 197 SER A CA 1
ATOM 1472 C C . SER A 1 197 ? -11.489 -33.354 -12.547 1.00 27.44 197 SER A C 1
ATOM 1474 O O . SER A 1 197 ? -10.721 -32.442 -12.880 1.00 27.44 197 SER A O 1
ATOM 1476 N N . PRO A 1 198 ? -12.033 -34.178 -13.471 1.00 27.45 198 PRO A N 1
ATOM 1477 C CA . PRO A 1 198 ? -11.777 -34.065 -14.907 1.00 27.45 198 PRO A CA 1
ATOM 1478 C C . PRO A 1 198 ? -12.623 -32.963 -15.575 1.00 27.45 198 PRO A C 1
ATOM 1480 O O . PRO A 1 198 ? -13.727 -32.641 -15.144 1.00 27.45 198 PRO A O 1
ATOM 1483 N N . ARG A 1 199 ? -12.098 -32.391 -16.668 1.00 26.36 199 ARG A N 1
ATOM 1484 C CA . ARG A 1 199 ? -12.725 -31.318 -17.470 1.00 26.36 199 ARG A CA 1
ATOM 1485 C C . ARG A 1 199 ? -14.008 -31.796 -18.179 1.00 26.36 199 ARG A C 1
ATOM 1487 O O . ARG A 1 199 ? -13.960 -32.876 -18.768 1.00 26.36 199 ARG A O 1
ATOM 1494 N N . PRO A 1 200 ? -15.093 -30.997 -18.260 1.00 31.30 200 PRO A N 1
ATOM 1495 C CA . PRO A 1 200 ? -16.238 -31.339 -19.097 1.00 31.30 200 PRO A CA 1
ATOM 1496 C C . PRO A 1 200 ? -16.133 -30.745 -20.513 1.00 31.30 200 PRO A C 1
ATOM 1498 O O . PRO A 1 200 ? -15.634 -29.637 -20.725 1.00 31.30 200 PRO A O 1
ATOM 1501 N N . GLY A 1 201 ? -16.613 -31.525 -21.484 1.00 24.69 201 GLY A N 1
ATOM 1502 C CA . GLY A 1 201 ? -16.743 -31.169 -22.895 1.00 24.69 201 GLY A CA 1
ATOM 1503 C C . GLY A 1 201 ? -17.983 -30.321 -23.209 1.00 24.69 201 GLY A C 1
ATOM 1504 O O . GLY A 1 201 ? -18.907 -30.193 -22.410 1.00 24.69 201 GLY A O 1
ATOM 1505 N N . ARG A 1 202 ? -17.964 -29.732 -24.409 1.00 30.11 202 ARG A N 1
ATOM 1506 C CA . ARG A 1 202 ? -18.974 -28.828 -24.979 1.00 30.11 202 ARG A CA 1
ATOM 1507 C C . ARG A 1 202 ? -20.322 -29.511 -25.252 1.00 30.11 202 ARG A C 1
ATOM 1509 O O . ARG A 1 202 ? -20.346 -30.569 -25.870 1.00 30.11 202 ARG A O 1
ATOM 1516 N N . ALA A 1 203 ? -21.418 -28.801 -24.977 1.00 26.47 203 ALA A N 1
ATOM 1517 C CA . ALA A 1 203 ? -22.681 -28.905 -25.716 1.00 26.47 203 ALA A CA 1
ATOM 1518 C C . ALA A 1 203 ? -23.450 -27.568 -25.663 1.00 26.47 203 ALA A C 1
ATOM 1520 O O . ALA A 1 203 ? -23.363 -26.831 -24.683 1.00 26.47 203 ALA A O 1
ATOM 1521 N N . ALA A 1 204 ? -24.152 -27.253 -26.753 1.00 24.81 204 ALA A N 1
ATOM 1522 C CA . ALA A 1 204 ? -24.859 -26.002 -27.039 1.00 24.81 204 ALA A CA 1
ATOM 1523 C C . ALA A 1 204 ? -26.398 -26.178 -27.024 1.00 24.81 204 ALA A C 1
ATOM 1525 O O . ALA A 1 204 ? -26.861 -27.315 -26.996 1.00 24.81 204 ALA A O 1
ATOM 1526 N N . LEU A 1 205 ? -27.126 -25.049 -27.200 1.00 24.89 205 LEU A N 1
ATOM 1527 C CA . LEU A 1 205 ? -28.582 -24.845 -27.471 1.00 24.89 205 LEU A CA 1
ATOM 1528 C C . LEU A 1 205 ? -29.465 -24.618 -26.217 1.00 24.89 205 LEU A C 1
ATOM 1530 O O . LEU A 1 205 ? -29.247 -25.265 -25.208 1.00 24.89 205 LEU A O 1
ATOM 1534 N N . SER A 1 206 ? -30.519 -23.780 -26.168 1.00 22.41 206 SER A N 1
ATOM 1535 C CA . SER A 1 206 ? -31.054 -22.682 -27.001 1.00 22.41 206 SER A CA 1
ATOM 1536 C C . SER A 1 206 ? -32.167 -21.920 -26.217 1.00 22.41 206 SER A C 1
ATOM 1538 O O . SER A 1 206 ? -32.802 -22.510 -25.353 1.00 22.41 206 SER A O 1
ATOM 1540 N N . ARG A 1 207 ? -32.397 -20.642 -26.575 1.00 23.97 207 ARG A N 1
ATOM 1541 C CA . ARG A 1 207 ? -33.624 -19.788 -26.531 1.00 23.97 207 ARG A CA 1
ATOM 1542 C C . ARG A 1 207 ? -34.526 -19.643 -25.268 1.00 23.97 207 ARG A C 1
ATOM 1544 O O . ARG A 1 207 ? -35.318 -20.507 -24.929 1.00 23.97 207 ARG A O 1
ATOM 1551 N N . THR A 1 208 ? -34.522 -18.396 -24.768 1.00 26.91 208 THR A N 1
ATOM 1552 C CA . THR A 1 208 ? -35.650 -17.481 -24.434 1.00 26.91 208 THR A CA 1
ATOM 1553 C C . THR A 1 208 ? -36.728 -17.860 -23.397 1.00 26.91 208 THR A C 1
ATOM 1555 O O . THR A 1 208 ? -37.680 -18.559 -23.726 1.00 26.91 208 THR A O 1
ATOM 1558 N N . ARG A 1 209 ? -36.711 -17.177 -22.232 1.00 21.97 209 ARG A N 1
ATOM 1559 C CA . ARG A 1 209 ? -37.846 -16.414 -21.637 1.00 21.97 209 ARG A CA 1
ATOM 1560 C C . ARG A 1 209 ? -37.407 -15.633 -20.379 1.00 21.97 209 ARG A C 1
ATOM 1562 O O . ARG A 1 209 ? -36.623 -16.139 -19.585 1.00 21.97 209 ARG A O 1
ATOM 1569 N N . LEU A 1 210 ? -37.925 -14.407 -20.227 1.00 29.30 210 LEU A N 1
ATOM 1570 C CA . LEU A 1 210 ? -37.878 -13.586 -19.005 1.00 29.30 210 LEU A CA 1
ATOM 1571 C C . LEU A 1 210 ? -38.459 -14.357 -17.807 1.00 29.30 210 LEU A C 1
ATOM 1573 O O . LEU A 1 210 ? -39.561 -14.877 -17.956 1.00 29.30 210 LEU A O 1
ATOM 1577 N N . LEU A 1 211 ? -37.792 -14.330 -16.640 1.00 21.66 211 LEU A N 1
ATOM 1578 C CA . LEU A 1 211 ? -38.409 -14.353 -15.298 1.00 21.66 211 LEU A CA 1
ATOM 1579 C C . LEU A 1 211 ? -37.356 -14.235 -14.168 1.00 21.66 211 LEU A C 1
ATOM 1581 O O . LEU A 1 211 ? -36.391 -14.986 -14.123 1.00 21.66 211 LEU A O 1
ATOM 1585 N N . ASN A 1 212 ? -37.628 -13.299 -13.252 1.00 21.28 212 ASN A N 1
ATOM 1586 C CA . ASN A 1 212 ? -37.209 -13.178 -11.846 1.00 21.28 212 ASN A CA 1
ATOM 1587 C C . ASN A 1 212 ? -35.715 -13.161 -11.435 1.00 21.28 212 ASN A C 1
ATOM 1589 O O . ASN A 1 212 ? -35.021 -14.171 -11.367 1.00 21.28 212 ASN A O 1
ATOM 1593 N N . LEU A 1 213 ? -35.304 -11.982 -10.951 1.00 26.58 213 LEU A N 1
ATOM 1594 C CA . LEU A 1 213 ? -34.060 -11.613 -10.252 1.00 26.58 213 LEU A CA 1
ATOM 1595 C C . LEU A 1 213 ? -33.887 -12.256 -8.850 1.00 26.58 213 LEU A C 1
ATOM 1597 O O . LEU A 1 213 ? -33.485 -11.586 -7.902 1.00 26.58 213 LEU A O 1
ATOM 1601 N N . ARG A 1 214 ? -34.188 -13.549 -8.672 1.00 25.38 214 ARG A N 1
ATOM 1602 C CA . ARG A 1 214 ? -33.989 -14.227 -7.369 1.00 25.38 214 ARG A CA 1
ATOM 1603 C C . ARG A 1 214 ? -33.221 -15.542 -7.376 1.00 25.38 214 ARG A C 1
ATOM 1605 O O . ARG A 1 214 ? -32.910 -16.031 -6.298 1.00 25.38 214 ARG A O 1
ATOM 1612 N N . GLU A 1 215 ? -32.808 -16.074 -8.521 1.00 28.44 215 GLU A N 1
ATOM 1613 C CA . GLU A 1 215 ? -32.077 -17.347 -8.541 1.00 28.44 215 GLU A CA 1
ATOM 1614 C C . GLU A 1 215 ? -30.900 -17.318 -9.517 1.00 28.44 215 GLU A C 1
ATOM 1616 O O . GLU A 1 215 ? -31.020 -17.707 -10.674 1.00 28.44 215 GLU A O 1
ATOM 1621 N N . ARG A 1 216 ? -29.745 -16.836 -9.037 1.00 27.47 216 ARG A N 1
ATOM 1622 C CA . ARG A 1 216 ? -28.401 -17.200 -9.533 1.00 27.47 216 ARG A CA 1
ATOM 1623 C C . ARG A 1 216 ? -27.304 -16.752 -8.555 1.00 27.47 216 ARG A C 1
ATOM 1625 O O . ARG A 1 216 ? -26.322 -16.129 -8.924 1.00 27.47 216 ARG A O 1
ATOM 1632 N N . PHE A 1 217 ? -27.475 -17.109 -7.285 1.00 31.30 217 PHE A N 1
ATOM 1633 C CA . PHE A 1 217 ? -26.405 -17.080 -6.284 1.00 31.30 217 PHE A CA 1
ATOM 1634 C C . PHE A 1 217 ? -26.418 -18.402 -5.523 1.00 31.30 217 PHE A C 1
ATOM 1636 O O . PHE A 1 217 ? -26.894 -18.499 -4.397 1.00 31.30 217 PHE A O 1
ATOM 1643 N N . SER A 1 218 ? -25.930 -19.451 -6.173 1.00 28.36 218 SER A N 1
ATOM 1644 C CA . SER A 1 218 ? -25.787 -20.780 -5.582 1.00 28.36 218 SER A CA 1
ATOM 1645 C C . SER A 1 218 ? -24.320 -21.207 -5.612 1.00 28.36 218 SER A C 1
ATOM 1647 O O . SER A 1 218 ? -23.950 -22.201 -6.221 1.00 28.36 218 SER A O 1
ATOM 1649 N N . HIS A 1 219 ? -23.474 -20.442 -4.913 1.00 29.16 219 HIS A N 1
ATOM 1650 C CA . HIS A 1 219 ? -22.220 -20.958 -4.362 1.00 29.16 219 HIS A CA 1
ATOM 1651 C C . HIS A 1 219 ? -21.996 -20.384 -2.947 1.00 29.16 219 HIS A C 1
ATOM 1653 O O . HIS A 1 219 ? -21.859 -19.170 -2.789 1.00 29.16 219 HIS A O 1
ATOM 1659 N N . PRO A 1 220 ? -21.950 -21.226 -1.895 1.00 24.44 220 PRO A N 1
ATOM 1660 C CA . PRO A 1 220 ? -21.967 -20.780 -0.495 1.00 24.44 220 PRO A CA 1
ATOM 1661 C C . PRO A 1 220 ? -20.663 -20.118 -0.001 1.00 24.44 220 PRO A C 1
ATOM 1663 O O . PRO A 1 220 ? -20.600 -19.715 1.157 1.00 24.44 220 PRO A O 1
ATOM 1666 N N . CYS A 1 221 ? -19.643 -19.963 -0.855 1.00 29.72 221 CYS A N 1
ATOM 1667 C CA . CYS A 1 221 ? -18.362 -19.342 -0.491 1.00 29.72 221 CYS A CA 1
ATOM 1668 C C . CYS A 1 221 ? -18.357 -17.812 -0.679 1.00 29.72 221 CYS A C 1
ATOM 1670 O O . CYS A 1 221 ? -17.722 -17.109 0.099 1.00 29.72 221 CYS A O 1
ATOM 1672 N N . CYS A 1 222 ? -19.121 -17.277 -1.643 1.00 29.95 222 CYS A N 1
ATOM 1673 C CA . CYS A 1 222 ? -19.247 -15.824 -1.839 1.00 29.95 222 CYS A CA 1
ATOM 1674 C C . CYS A 1 222 ? -20.264 -15.170 -0.890 1.00 29.95 222 CYS A C 1
ATOM 1676 O O . CYS A 1 222 ? -20.129 -13.992 -0.585 1.00 29.95 222 CYS A O 1
ATOM 1678 N N . ASN A 1 223 ? -21.240 -15.924 -0.368 1.00 26.98 223 ASN A N 1
ATOM 1679 C CA . ASN A 1 223 ? -22.316 -15.360 0.461 1.00 26.98 223 ASN A CA 1
ATOM 1680 C C . ASN A 1 223 ? -22.037 -15.324 1.975 1.00 26.98 223 ASN A C 1
ATOM 1682 O O . ASN A 1 223 ? -22.867 -14.818 2.730 1.00 26.98 223 ASN A O 1
ATOM 1686 N N . ARG A 1 224 ? -20.895 -15.842 2.452 1.00 26.41 224 ARG A N 1
ATOM 1687 C CA . ARG A 1 224 ? -20.517 -15.737 3.878 1.00 26.41 224 ARG A CA 1
ATOM 1688 C C . ARG A 1 224 ? -19.601 -14.562 4.209 1.00 26.41 224 ARG A C 1
ATOM 1690 O O . ARG A 1 224 ? -19.511 -14.208 5.376 1.00 26.41 224 ARG A O 1
ATOM 1697 N N . LEU A 1 225 ? -19.027 -13.905 3.202 1.00 30.17 225 LEU A N 1
ATOM 1698 C CA . LEU A 1 225 ? -18.355 -12.608 3.359 1.00 30.17 225 LEU A CA 1
ATOM 1699 C C . LEU A 1 225 ? -19.312 -11.417 3.162 1.00 30.17 225 LEU A C 1
ATOM 1701 O O . LEU A 1 225 ? -18.994 -10.304 3.553 1.00 30.17 225 LEU A O 1
ATOM 1705 N N . SER A 1 226 ? -20.529 -11.653 2.661 1.00 30.11 226 SER A N 1
ATOM 1706 C CA . SER A 1 226 ? -21.610 -10.657 2.590 1.00 30.11 226 SER A CA 1
ATOM 1707 C C . SER A 1 226 ? -22.568 -10.689 3.795 1.00 30.11 226 SER A C 1
ATOM 1709 O O . SER A 1 226 ? -23.547 -9.947 3.822 1.00 30.11 226 SER A O 1
ATOM 1711 N N . GLY A 1 227 ? -22.314 -11.548 4.793 1.00 25.02 227 GLY A N 1
ATOM 1712 C CA . GLY A 1 227 ? -23.115 -11.661 6.024 1.00 25.02 227 GLY A CA 1
ATOM 1713 C C . GLY A 1 227 ? -22.666 -10.754 7.178 1.00 25.02 227 GLY A C 1
ATOM 1714 O O . GLY A 1 227 ? -23.460 -10.496 8.074 1.00 25.02 227 GLY A O 1
ATOM 1715 N N . HIS A 1 228 ? -21.433 -10.240 7.121 1.00 27.67 228 HIS A N 1
ATOM 1716 C CA . HIS A 1 228 ? -20.878 -9.232 8.039 1.00 27.67 228 HIS A CA 1
ATOM 1717 C C . HIS A 1 228 ? -20.244 -8.058 7.270 1.00 27.67 228 HIS A C 1
ATOM 1719 O O . HIS A 1 228 ? -19.360 -7.369 7.764 1.00 27.67 228 HIS A O 1
ATOM 1725 N N . ALA A 1 229 ? -20.701 -7.820 6.037 1.00 26.56 229 ALA A N 1
ATOM 1726 C CA . ALA A 1 229 ? -20.467 -6.556 5.359 1.00 26.56 229 ALA A CA 1
ATOM 1727 C C . ALA A 1 229 ? -21.488 -5.552 5.906 1.00 26.56 229 ALA A C 1
ATOM 1729 O O . ALA A 1 229 ? -22.698 -5.751 5.755 1.00 26.56 229 ALA A O 1
ATOM 1730 N N . LEU A 1 230 ? -20.997 -4.501 6.567 1.00 28.97 230 LEU A N 1
ATOM 1731 C CA . LEU A 1 230 ? -21.757 -3.291 6.867 1.00 28.97 230 LEU A CA 1
ATOM 1732 C C . LEU A 1 230 ? -22.602 -2.920 5.642 1.00 28.97 230 LEU A C 1
ATOM 1734 O O . LEU A 1 230 ? -22.085 -2.604 4.570 1.00 28.97 230 LEU A O 1
ATOM 1738 N N . ARG A 1 231 ? -23.923 -3.033 5.792 1.00 22.61 231 ARG A N 1
ATOM 1739 C CA . ARG A 1 231 ? -24.887 -2.654 4.763 1.00 22.61 231 ARG A CA 1
ATOM 1740 C C . ARG A 1 231 ? -24.871 -1.134 4.637 1.00 22.61 231 ARG A C 1
ATOM 1742 O O . ARG A 1 231 ? -25.523 -0.463 5.428 1.00 22.61 231 ARG A O 1
ATOM 1749 N N . PHE A 1 232 ? -24.197 -0.606 3.623 1.00 27.66 232 PHE A N 1
ATOM 1750 C CA . PHE A 1 232 ? -24.406 0.768 3.176 1.00 27.66 232 PHE A CA 1
ATOM 1751 C C . PHE A 1 232 ? -25.183 0.741 1.863 1.00 27.66 232 PHE A C 1
ATOM 1753 O O . PHE A 1 232 ? -24.781 0.109 0.888 1.00 27.66 232 PHE A O 1
ATOM 1760 N N . ALA A 1 233 ? -26.372 1.339 1.898 1.00 26.45 233 ALA A N 1
ATOM 1761 C CA . ALA A 1 233 ? -27.293 1.389 0.779 1.00 26.45 233 ALA A CA 1
ATOM 1762 C C . ALA A 1 233 ? -26.758 2.327 -0.311 1.00 26.45 233 ALA A C 1
ATOM 1764 O O . ALA A 1 233 ? -26.485 3.498 -0.055 1.00 26.45 233 ALA A O 1
ATOM 1765 N N . ASP A 1 234 ? -26.666 1.796 -1.526 1.00 25.52 234 ASP A N 1
ATOM 1766 C CA . ASP A 1 234 ? -26.481 2.538 -2.767 1.00 25.52 234 ASP A CA 1
ATOM 1767 C C . ASP A 1 234 ? -27.689 3.470 -2.979 1.00 25.52 234 ASP A C 1
ATOM 1769 O O . ASP A 1 234 ? -28.815 3.013 -3.203 1.00 25.52 234 ASP A O 1
ATOM 1773 N N . ARG A 1 235 ? -27.487 4.786 -2.839 1.00 28.48 235 ARG A N 1
ATOM 1774 C CA . ARG A 1 235 ? -28.412 5.778 -3.397 1.00 28.48 235 ARG A CA 1
ATOM 1775 C C . ARG A 1 235 ? -27.918 6.112 -4.797 1.00 28.48 235 ARG A C 1
ATOM 1777 O O . ARG A 1 235 ? -27.022 6.930 -4.970 1.00 28.48 235 ARG A O 1
ATOM 1784 N N . SER A 1 236 ? -28.554 5.439 -5.748 1.00 29.08 236 SER A N 1
ATOM 1785 C CA . SER A 1 236 ? -28.632 5.721 -7.178 1.00 29.08 236 SER A CA 1
ATOM 1786 C C . SER A 1 236 ? -28.174 7.123 -7.599 1.00 29.08 236 SER A C 1
ATOM 1788 O O . SER A 1 236 ? -28.790 8.130 -7.243 1.00 29.08 236 SER A O 1
ATOM 1790 N N . MET A 1 237 ? -27.155 7.163 -8.460 1.00 27.20 237 MET A N 1
ATOM 1791 C CA . MET A 1 237 ? -26.968 8.249 -9.419 1.00 27.20 237 MET A CA 1
ATOM 1792 C C . MET A 1 237 ? -28.189 8.300 -10.346 1.00 27.20 237 MET A C 1
ATOM 1794 O O . MET A 1 237 ? -28.359 7.434 -11.206 1.00 27.20 237 MET A O 1
ATOM 1798 N N . ASP A 1 238 ? -29.036 9.310 -10.170 1.00 27.19 238 ASP A N 1
ATOM 1799 C CA . ASP A 1 238 ? -30.066 9.644 -11.146 1.00 27.19 238 ASP A CA 1
ATOM 1800 C C . ASP A 1 238 ? -29.407 10.131 -12.443 1.00 27.19 238 ASP A C 1
ATOM 1802 O O . ASP A 1 238 ? -28.588 11.053 -12.466 1.00 27.19 238 ASP A O 1
ATOM 1806 N N . ALA A 1 239 ? -29.773 9.467 -13.535 1.00 31.02 239 ALA A N 1
ATOM 1807 C CA . ALA A 1 239 ? -29.355 9.779 -14.888 1.00 31.02 239 ALA A CA 1
ATOM 1808 C C . ALA A 1 239 ? -29.806 11.192 -15.299 1.00 31.02 239 ALA A C 1
ATOM 1810 O O . ALA A 1 239 ? -30.990 11.530 -15.239 1.00 31.02 239 ALA A O 1
ATOM 1811 N N . HIS A 1 240 ? -28.875 12.005 -15.801 1.00 28.44 240 HIS A N 1
ATOM 1812 C CA . HIS A 1 240 ? -29.223 13.212 -16.547 1.00 28.44 240 HIS A CA 1
ATOM 1813 C C . HIS A 1 240 ? -29.727 12.833 -17.954 1.00 28.44 240 HIS A C 1
ATOM 1815 O O . HIS A 1 240 ? -29.073 12.039 -18.635 1.00 28.44 240 HIS A O 1
ATOM 1821 N N . PRO A 1 241 ? -30.859 13.389 -18.429 1.00 32.56 241 PRO A N 1
ATOM 1822 C CA . PRO A 1 241 ? -31.371 13.086 -19.756 1.00 32.56 241 PRO A CA 1
ATOM 1823 C C . PRO A 1 241 ? -30.550 13.794 -20.839 1.00 32.56 241 PRO A C 1
ATOM 1825 O O . PRO A 1 241 ? -30.228 14.980 -20.737 1.00 32.56 241 PRO A O 1
ATOM 1828 N N . ALA A 1 242 ? -30.261 13.052 -21.907 1.00 33.88 242 ALA A N 1
ATOM 1829 C CA . ALA A 1 242 ? -29.715 13.571 -23.150 1.00 33.88 242 ALA A CA 1
ATOM 1830 C C . ALA A 1 242 ? -30.599 14.709 -23.691 1.00 33.88 242 ALA A C 1
ATOM 1832 O O . ALA A 1 242 ? -31.802 14.532 -23.889 1.00 33.88 242 ALA A O 1
ATOM 1833 N N . ARG A 1 243 ? -30.002 15.877 -23.954 1.00 29.83 243 ARG A N 1
ATOM 1834 C CA . ARG A 1 243 ? -30.636 16.925 -24.758 1.00 29.83 243 ARG A CA 1
ATOM 1835 C C . ARG A 1 243 ? -30.258 16.727 -26.220 1.00 29.83 243 ARG A C 1
ATOM 1837 O O . ARG A 1 243 ? -29.092 16.823 -26.585 1.00 29.83 243 ARG A O 1
ATOM 1844 N N . SER A 1 244 ? -31.275 16.464 -27.029 1.00 34.72 244 SER A N 1
ATOM 1845 C CA . SER A 1 244 ? -31.283 16.668 -28.472 1.00 34.72 244 SER A CA 1
ATOM 1846 C C . SER A 1 244 ? -31.607 18.131 -28.786 1.00 34.72 244 SER A C 1
ATOM 1848 O O . SER A 1 244 ? -32.701 18.584 -28.442 1.00 34.72 244 SER A O 1
ATOM 1850 N N . SER A 1 245 ? -30.683 18.826 -29.449 1.00 41.19 245 SER A N 1
ATOM 1851 C CA . SER A 1 245 ? -30.911 19.847 -30.490 1.00 41.19 245 SER A CA 1
ATOM 1852 C C . SER A 1 245 ? -29.561 20.356 -30.975 1.00 41.19 245 SER A C 1
ATOM 1854 O O . SER A 1 245 ? -28.844 20.921 -30.117 1.00 41.19 245 SER A O 1
#

pLDDT: mean 71.33, std 29.88, range [21.28, 97.94]

Sequence (245 aa):
MPARGRLAGQDVLVFDLEQPRTPEMPIYPAHRPGYSYALHRRHSDPPAGPSAGPRSSASGLLFLMEHTGTHIDAPCHQAWHGRLHGDIDAITVAGPWGFTHLGVETVPPLVVPGALLDVAALHGREALSPGELVTAADLEACCTRNSLVLEPGMAILVAMPSATRPDGGAGRSSDPAHRRSCPWYQCPGDTRRSERSPRPGRAALSRTRLLNLRERFSHPCCNRLSGHALRFADRSMDAHPARSS

Secondary structure (DSSP, 8-state):
-PEEEEETTEEEEE---PPP--TTS---GGG-S-EEEEEEE-TTSPPSSTT--S----EEEEEE-TTSSS----TTS--BTTB-TTS-BHHHHEETTEESSS-GGGSPP----EEEEEHHHHTT-SSBPTTPPPPHHHHHHHHHHTTPPP-TTPEEEEE--BS----SS------GGGGS--GGG--TT------PPPPPPP----------TT-----TTTSSSSSSS--------PPPPPPP-

Foldseek 3Di:
DFDWDADPRDIDTHDDPFDDADCLDDDDPVFPPAKDKAWPADQPDDAPDPPGDNDGDTDMDIDHGQRHTDHDDFQLNDADVCATPPRDRNVVQQDPVGGVPRDPVPDPDQDFAEDEQELCVLVPHPADEQLDADDPVSSVSSCVVVVHDDDPSYHYHYDHDHPDDPPVDPDPPPDPSNVPRPNVPDQPPPPDDDDDDDDDDDDDDDDDDDDDPPDDDPDVSVVVVVVPPDDDDDDDDDDDDDDDD